Protein AF-A0AAU7CHP8-F1 (afdb_monomer)

pLDDT: mean 77.48, std 22.6, range [26.44, 98.75]

Foldseek 3Di:
DDDDDDDDDDDDDDDDDDDDDDDDDDDDDDDDDDDDDPDDDDDDPPDDPQFKKKKKKFAWAQQQKFKDDCDFVLLVPPDPPRFTKIKGTQNDDDDRPRPAGQKMWIFMFGLACVVPVQGGDPPGTDIFGHKIWMWRCVQCCVVHGRDVVLVVPPAPPNRITPDMDTFDQAQWDKDRWDHPDNFKIKIKTWGHPVAGTADPSTDPGFHWTKIKIKMWGPPDPFIKIKIWIWTLLPPWMWMDMLRHTFDTGHNPPDGDDVVVSVSSPPPNRTDTDMTMDTDPPPRDDDPD

Mean predicted aligned error: 12.26 Å

Sequence (288 aa):
MICVRATLALLAVVCAALASTGCCSRAYQGPRPVLALAAPRDRNQNARPVETFTIVFSTFIPSNYVLGPGLHPQSFCGLVPPKRLAFAGDDRGFDVDSTCYRARQVVTIIPEEDDDPDGLLEGAKQNLGGLSESFVASQALADGRIDDRDRDGVLGDGEFKQGESAAVADGMLIDDPVRLGPHTVYVRLRTARTGGPRNRLVIGAPSIDWDFGITIDTSGPEPTYEVVGAWDGYPAAELYINRQPVFRSTPGNRPGSFVDLLKLLPGYADTRFVTRGTLNGKRGARIW

Structure (mmCIF, N/CA/C/O backbone):
data_AF-A0AAU7CHP8-F1
#
_entry.id   AF-A0AAU7CHP8-F1
#
loop_
_atom_site.group_PDB
_atom_site.id
_atom_site.type_symbol
_atom_site.label_atom_id
_atom_site.label_alt_id
_atom_site.label_comp_id
_atom_site.label_asym_id
_atom_site.label_entity_id
_atom_site.label_seq_id
_atom_site.pdbx_PDB_ins_code
_atom_site.Cartn_x
_atom_site.Cartn_y
_atom_site.Cartn_z
_atom_site.occupancy
_atom_site.B_iso_or_equiv
_atom_site.auth_seq_id
_atom_site.auth_comp_id
_atom_site.auth_asym_id
_atom_site.auth_atom_id
_atom_site.pdbx_PDB_model_num
ATOM 1 N N . MET A 1 1 ? -26.020 -9.354 -39.003 1.00 38.38 1 MET A N 1
ATOM 2 C CA . MET A 1 1 ? -26.461 -7.948 -38.871 1.00 38.38 1 MET A CA 1
ATOM 3 C C . MET A 1 1 ? -25.234 -7.089 -38.630 1.00 38.38 1 MET A C 1
ATOM 5 O O . MET A 1 1 ? -24.483 -7.367 -37.707 1.00 38.38 1 MET A O 1
ATOM 9 N N . ILE A 1 2 ? -25.002 -6.145 -39.538 1.00 35.91 2 ILE A N 1
ATOM 10 C CA . ILE A 1 2 ? -23.859 -5.226 -39.627 1.00 35.91 2 ILE A CA 1
ATOM 11 C C . ILE A 1 2 ? -24.266 -3.882 -39.002 1.00 35.91 2 ILE A C 1
ATOM 13 O O . ILE A 1 2 ? -25.411 -3.488 -39.203 1.00 35.91 2 ILE A O 1
ATOM 17 N N . CYS A 1 3 ? -23.337 -3.226 -38.287 1.00 29.55 3 CYS A N 1
ATOM 18 C CA . CYS A 1 3 ? -23.153 -1.768 -38.051 1.00 29.55 3 CYS A CA 1
ATOM 19 C C . CYS A 1 3 ? -22.488 -1.597 -36.669 1.00 29.55 3 CYS A C 1
ATOM 21 O O . CYS A 1 3 ? -23.127 -1.844 -35.657 1.00 29.55 3 CYS A O 1
ATOM 23 N N . VAL A 1 4 ? -21.176 -1.368 -36.521 1.00 36.66 4 VAL A N 1
ATOM 24 C CA . VAL A 1 4 ? -20.357 -0.188 -36.881 1.00 36.66 4 VAL A CA 1
ATOM 25 C C . VAL A 1 4 ? -20.990 1.132 -36.444 1.00 36.66 4 VAL A C 1
ATOM 27 O O . VAL A 1 4 ? -21.910 1.609 -37.102 1.00 36.66 4 VAL A O 1
ATOM 30 N N . ARG A 1 5 ? -20.413 1.757 -35.408 1.00 40.62 5 ARG A N 1
ATOM 31 C CA . ARG A 1 5 ? -20.212 3.213 -35.325 1.00 4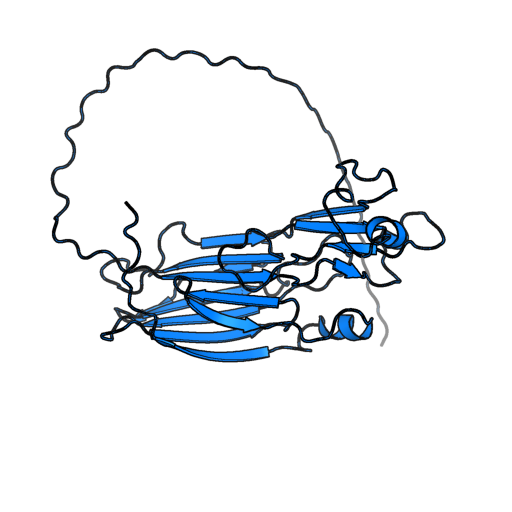0.62 5 ARG A CA 1
ATOM 32 C C . ARG A 1 5 ? -19.068 3.543 -34.362 1.00 40.62 5 ARG A C 1
ATOM 34 O O . ARG A 1 5 ? -19.172 3.364 -33.156 1.00 40.62 5 ARG A O 1
ATOM 41 N N . ALA A 1 6 ? -17.978 3.998 -34.967 1.00 33.22 6 ALA A N 1
ATOM 42 C CA . ALA A 1 6 ? -16.885 4.725 -34.350 1.00 33.22 6 ALA A CA 1
ATOM 43 C C . ALA A 1 6 ? -17.207 6.225 -34.368 1.00 33.22 6 ALA A C 1
ATOM 45 O O . ALA A 1 6 ? -17.806 6.693 -35.338 1.00 33.22 6 ALA A O 1
ATOM 46 N N . THR A 1 7 ? -16.716 6.970 -33.377 1.00 37.66 7 THR A N 1
ATOM 47 C CA . THR A 1 7 ? -16.476 8.411 -33.529 1.00 37.66 7 THR A CA 1
ATOM 48 C C . THR A 1 7 ? -15.233 8.811 -32.733 1.00 37.66 7 THR A C 1
ATOM 50 O O . THR A 1 7 ? -15.212 8.721 -31.509 1.00 37.66 7 THR A O 1
ATOM 53 N N . LEU A 1 8 ? -14.196 9.229 -33.465 1.00 32.34 8 LEU A N 1
ATOM 54 C CA . LEU A 1 8 ? -13.055 10.012 -32.989 1.00 32.34 8 LEU A CA 1
ATOM 55 C C . LEU A 1 8 ? -13.492 11.461 -32.717 1.00 32.34 8 LEU A C 1
ATOM 57 O O . LEU A 1 8 ? -14.272 12.010 -33.493 1.00 32.34 8 LEU A O 1
ATOM 61 N N . ALA A 1 9 ? -12.882 12.119 -31.731 1.00 29.94 9 ALA A N 1
ATOM 62 C CA . ALA A 1 9 ? -12.687 13.568 -31.756 1.00 29.94 9 ALA A CA 1
ATOM 63 C C . ALA A 1 9 ? -11.367 13.945 -31.066 1.00 29.94 9 ALA A C 1
ATOM 65 O O . ALA A 1 9 ? -10.911 13.277 -30.142 1.00 29.94 9 ALA A O 1
ATOM 66 N N . LEU A 1 10 ? -10.747 14.978 -31.624 1.00 26.44 10 LEU A N 1
ATOM 67 C CA . LEU A 1 10 ? -9.326 15.296 -31.644 1.00 26.44 10 LEU A CA 1
ATOM 68 C C . LEU A 1 10 ? -8.886 16.216 -30.487 1.00 26.44 10 LEU A C 1
ATOM 70 O O . LEU A 1 10 ? -9.676 16.981 -29.942 1.00 26.44 10 LEU A O 1
ATOM 74 N N . LEU A 1 11 ? -7.586 16.156 -30.197 1.00 29.97 11 LEU A N 1
ATOM 75 C CA . LEU A 1 11 ? -6.787 16.955 -29.263 1.00 29.97 11 LEU A CA 1
ATOM 76 C C . LEU A 1 11 ? -6.765 18.468 -29.583 1.00 29.97 11 LEU A C 1
ATOM 78 O O . LEU A 1 11 ? -6.679 18.846 -30.750 1.00 29.97 11 LEU A O 1
ATOM 82 N N . ALA A 1 12 ? -6.639 19.308 -28.548 1.00 31.45 12 ALA A N 1
ATOM 83 C CA . ALA A 1 12 ? -5.943 20.595 -28.632 1.00 31.45 12 ALA A CA 1
ATOM 84 C C . ALA A 1 12 ? -5.143 20.846 -27.341 1.00 31.45 12 ALA A C 1
ATOM 86 O O . ALA A 1 12 ? -5.699 20.916 -26.247 1.00 31.45 12 ALA A O 1
ATOM 87 N N . VAL A 1 13 ? -3.823 20.942 -27.499 1.00 31.75 13 VAL A N 1
ATOM 88 C CA . VAL A 1 13 ? -2.818 21.284 -26.484 1.00 31.75 13 VAL A CA 1
ATOM 89 C C . VAL A 1 13 ? -2.517 22.773 -26.607 1.00 31.75 13 VAL A C 1
ATOM 91 O O . VAL A 1 13 ? -2.259 23.249 -27.710 1.00 31.75 13 VAL A O 1
ATOM 94 N N . VAL A 1 14 ? -2.484 23.493 -25.486 1.00 32.94 14 VAL A N 1
ATOM 95 C CA . VAL A 1 14 ? -1.838 24.808 -25.397 1.00 32.94 14 VAL A CA 1
ATOM 96 C C . VAL A 1 14 ? -0.890 24.786 -24.202 1.00 32.94 14 VAL A C 1
ATOM 98 O O . VAL A 1 14 ? -1.317 24.754 -23.051 1.00 32.94 14 VAL A O 1
ATOM 101 N N . CYS A 1 15 ? 0.408 24.781 -24.500 1.00 31.50 15 CYS A N 1
ATOM 102 C CA . CYS A 1 15 ? 1.472 25.113 -23.563 1.00 31.50 15 CYS A CA 1
ATOM 103 C C . CYS A 1 15 ? 1.667 26.631 -23.543 1.00 31.50 15 CYS A C 1
ATOM 105 O O . CYS A 1 15 ? 1.765 27.250 -24.600 1.00 31.50 15 CYS A O 1
ATOM 107 N N . ALA A 1 16 ? 1.845 27.204 -22.357 1.00 33.03 16 ALA A N 1
ATOM 108 C CA . ALA A 1 16 ? 2.633 28.417 -22.186 1.00 33.03 16 ALA A CA 1
ATOM 109 C C . ALA A 1 16 ? 3.303 28.375 -20.810 1.00 33.03 16 ALA A C 1
ATOM 111 O O . ALA A 1 16 ? 2.658 28.509 -19.774 1.00 33.03 16 ALA A O 1
ATOM 112 N N . ALA A 1 17 ? 4.612 28.140 -20.835 1.00 34.94 17 ALA A N 1
ATOM 113 C CA . ALA A 1 17 ? 5.512 28.347 -19.719 1.00 34.94 17 ALA A CA 1
ATOM 114 C C . ALA A 1 17 ? 5.885 29.831 -19.646 1.00 34.94 17 ALA A C 1
ATOM 116 O O . ALA A 1 17 ? 6.216 30.425 -20.670 1.00 34.94 17 ALA A O 1
ATOM 117 N N . LEU A 1 18 ? 5.924 30.391 -18.439 1.00 35.47 18 LEU A N 1
ATOM 118 C CA . LEU A 1 18 ? 6.806 31.507 -18.117 1.00 35.47 18 LEU A CA 1
ATOM 119 C C . LEU A 1 18 ? 7.413 31.260 -16.738 1.00 35.47 18 LEU A C 1
ATOM 121 O O . LEU A 1 18 ? 6.737 31.305 -15.714 1.00 35.47 18 LEU A O 1
ATOM 125 N N . ALA A 1 19 ? 8.711 30.976 -16.756 1.00 37.06 19 ALA A N 1
ATOM 126 C CA . ALA A 1 19 ? 9.590 31.111 -15.616 1.00 37.06 19 ALA A CA 1
ATOM 127 C C . ALA A 1 19 ? 9.907 32.597 -15.405 1.00 37.06 19 ALA A C 1
ATOM 129 O O . ALA A 1 19 ? 10.258 33.297 -16.355 1.00 37.06 19 ALA A O 1
ATOM 130 N N . SER A 1 20 ? 9.873 33.056 -14.158 1.00 34.19 20 SER A N 1
ATOM 131 C CA . SER A 1 20 ? 10.693 34.184 -13.723 1.00 34.19 20 SER A CA 1
ATOM 132 C C . SER A 1 20 ? 11.080 34.028 -12.252 1.00 34.19 20 SER A C 1
ATOM 134 O O . SER A 1 20 ? 10.276 34.069 -11.328 1.00 34.19 20 SER A O 1
ATOM 136 N N . THR A 1 21 ? 12.374 33.776 -12.087 1.00 35.78 21 THR A N 1
ATOM 137 C CA . THR A 1 21 ? 13.275 34.300 -11.056 1.00 35.78 21 THR A CA 1
ATOM 138 C C . THR A 1 21 ? 12.689 35.343 -10.095 1.00 35.78 21 THR A C 1
ATOM 140 O O . THR A 1 21 ? 12.265 36.415 -10.524 1.00 35.78 21 THR A O 1
ATOM 143 N N . GLY A 1 22 ? 12.813 35.093 -8.790 1.00 32.16 22 GLY A N 1
ATOM 144 C CA . GLY A 1 22 ? 12.536 36.079 -7.746 1.00 32.16 22 GLY A CA 1
ATOM 145 C C . GLY A 1 22 ? 13.299 35.778 -6.461 1.00 32.16 22 GLY A C 1
ATOM 146 O O . GLY A 1 22 ? 12.871 34.962 -5.653 1.00 32.16 22 GLY A O 1
ATOM 147 N N . CYS A 1 23 ? 14.449 36.431 -6.313 1.00 30.89 23 CYS A N 1
ATOM 148 C CA . CYS A 1 23 ? 15.336 36.399 -5.157 1.00 30.89 23 CYS A CA 1
ATOM 149 C C . CYS A 1 23 ? 14.668 36.827 -3.841 1.00 30.89 23 CYS A C 1
ATOM 151 O O . CYS A 1 23 ? 13.771 37.664 -3.803 1.00 30.89 23 CYS A O 1
ATOM 153 N N . CYS A 1 24 ? 15.240 36.307 -2.756 1.00 33.66 24 CYS A N 1
ATOM 154 C CA . CYS A 1 24 ? 15.252 36.820 -1.390 1.00 33.66 24 CYS A CA 1
ATOM 155 C C . CYS A 1 24 ? 14.824 38.290 -1.204 1.00 33.66 24 CYS A C 1
ATOM 157 O O . CYS A 1 24 ? 15.538 39.210 -1.599 1.00 33.66 24 CYS A O 1
ATOM 159 N N . SER A 1 25 ? 13.758 38.526 -0.436 1.00 36.50 25 SER A N 1
ATOM 160 C CA . SER A 1 25 ? 13.690 39.664 0.496 1.00 36.50 25 SER A CA 1
ATOM 161 C C . SER A 1 25 ? 12.754 39.318 1.653 1.00 36.50 25 SER A C 1
ATOM 163 O O . SER A 1 25 ? 11.531 39.369 1.555 1.00 36.50 25 SER A O 1
ATOM 165 N N . ARG A 1 26 ? 13.358 38.915 2.769 1.00 37.41 26 ARG A N 1
ATOM 166 C CA . ARG A 1 26 ? 12.689 38.657 4.043 1.00 37.41 26 ARG A CA 1
ATOM 167 C C . ARG A 1 26 ? 12.402 40.016 4.687 1.00 37.41 26 ARG A C 1
ATOM 169 O O . ARG A 1 26 ? 13.319 40.654 5.195 1.00 37.41 26 ARG A O 1
ATOM 176 N N . ALA A 1 27 ? 11.158 40.483 4.630 1.00 42.19 27 ALA A N 1
ATOM 177 C CA . ALA A 1 27 ? 10.738 41.668 5.370 1.00 42.19 27 ALA A CA 1
ATOM 178 C C . ALA A 1 27 ? 10.656 41.326 6.867 1.00 42.19 27 ALA A C 1
ATOM 180 O O . ALA A 1 27 ? 9.895 40.453 7.282 1.00 42.19 27 ALA A O 1
ATOM 181 N N . TYR A 1 28 ? 11.469 42.005 7.671 1.00 42.66 28 TYR A N 1
ATOM 182 C CA . TYR A 1 28 ? 11.447 41.938 9.127 1.00 42.66 28 TYR A CA 1
ATOM 183 C C . TYR A 1 28 ? 10.183 42.647 9.639 1.00 42.66 28 TYR A C 1
ATOM 185 O O . TYR A 1 28 ? 10.101 43.874 9.619 1.00 42.66 28 TYR A O 1
ATOM 193 N N . GLN A 1 29 ? 9.173 41.883 10.062 1.00 48.97 29 GLN A N 1
ATOM 194 C CA . GLN A 1 29 ? 8.037 42.412 10.818 1.00 48.97 29 GLN A CA 1
ATOM 195 C C . GLN A 1 29 ? 8.425 42.453 12.298 1.00 48.97 29 GLN A C 1
ATOM 197 O O . GLN A 1 29 ? 8.737 41.423 12.894 1.00 48.97 29 GLN A O 1
ATOM 202 N N . GLY A 1 30 ? 8.449 43.655 12.875 1.00 53.00 30 GLY A N 1
ATOM 203 C CA . GLY A 1 30 ? 8.742 43.861 14.292 1.00 53.00 30 GLY A CA 1
ATOM 204 C C . GLY A 1 30 ? 7.734 43.165 15.223 1.00 53.00 30 GLY A C 1
ATOM 205 O O . GLY A 1 30 ? 6.633 42.800 14.797 1.00 53.00 30 GLY A O 1
ATOM 206 N N . PRO A 1 31 ? 8.092 42.982 16.504 1.00 52.47 31 PRO A N 1
ATOM 207 C CA . PRO A 1 31 ? 7.257 42.277 17.468 1.00 52.47 31 PRO A CA 1
ATOM 208 C C . PRO A 1 31 ? 5.958 43.048 17.733 1.00 52.47 31 PRO A C 1
ATOM 210 O O . PRO A 1 31 ? 5.972 44.182 18.210 1.00 52.47 31 PRO A O 1
ATOM 213 N N . ARG A 1 32 ? 4.817 42.415 17.438 1.00 54.28 32 ARG A N 1
ATOM 214 C CA . ARG A 1 32 ? 3.509 42.859 17.932 1.00 54.28 32 ARG A CA 1
ATOM 215 C C . ARG A 1 32 ? 3.370 42.454 19.407 1.00 54.28 32 ARG A C 1
ATOM 217 O O . ARG A 1 32 ? 3.714 41.319 19.738 1.00 54.28 32 ARG A O 1
ATOM 224 N N . PRO A 1 33 ? 2.853 43.325 20.290 1.00 51.28 33 PRO A N 1
ATOM 225 C CA . PRO A 1 33 ? 2.546 42.947 21.664 1.00 51.28 33 PRO A CA 1
ATOM 226 C C . PRO A 1 33 ? 1.424 41.903 21.664 1.00 51.28 33 PRO A C 1
ATOM 228 O O . PRO A 1 33 ? 0.319 42.152 21.180 1.00 51.28 33 PRO A O 1
ATOM 231 N N . VAL A 1 34 ? 1.727 40.714 22.182 1.00 54.81 34 VAL A N 1
ATOM 232 C CA . VAL A 1 34 ? 0.750 39.645 22.388 1.00 54.81 34 VAL A CA 1
ATOM 233 C C . VAL A 1 34 ? -0.050 39.990 23.641 1.00 54.81 34 VAL A C 1
ATOM 235 O O . VAL A 1 34 ? 0.473 39.964 24.754 1.00 54.81 34 VAL A O 1
ATOM 238 N N . LEU A 1 35 ? -1.323 40.333 23.452 1.00 55.09 35 LEU A N 1
ATOM 239 C CA . LEU A 1 35 ? -2.327 40.313 24.512 1.00 55.09 35 LEU A CA 1
ATOM 240 C C . LEU A 1 35 ? -2.397 38.884 25.059 1.00 55.09 35 LEU A C 1
ATOM 242 O O . LEU A 1 35 ? -2.778 37.958 24.343 1.00 55.09 35 LEU A O 1
ATOM 246 N N . ALA A 1 36 ? -1.991 38.711 26.316 1.00 47.78 36 ALA A N 1
ATOM 247 C CA . ALA A 1 36 ? -2.089 37.453 27.038 1.00 47.78 36 ALA A CA 1
ATOM 248 C C . ALA A 1 36 ? -3.571 37.100 27.247 1.00 47.78 36 ALA A C 1
ATOM 250 O O . ALA A 1 36 ? -4.189 37.510 28.229 1.00 47.78 36 ALA A O 1
ATOM 251 N N . LEU A 1 37 ? -4.151 36.354 26.302 1.00 52.50 37 LEU A N 1
ATOM 252 C CA . LEU A 1 37 ? -5.387 35.625 26.551 1.00 52.50 37 LEU A CA 1
ATOM 253 C C . LEU A 1 37 ? -5.082 34.557 27.603 1.00 52.50 37 LEU A C 1
ATOM 255 O O . LEU A 1 37 ? -4.171 33.745 27.430 1.00 52.50 37 LEU A O 1
ATOM 259 N N . ALA A 1 38 ? -5.834 34.588 28.700 1.00 53.22 38 ALA A N 1
ATOM 260 C CA . ALA A 1 38 ? -5.775 33.583 29.745 1.00 53.22 38 ALA A CA 1
ATOM 261 C C . ALA A 1 38 ? -5.914 32.184 29.126 1.00 53.22 38 ALA A C 1
ATOM 263 O O . ALA A 1 38 ? -6.908 31.883 28.465 1.00 53.22 38 ALA A O 1
ATOM 264 N N . ALA A 1 39 ? -4.897 31.347 29.329 1.00 49.50 39 ALA A N 1
ATOM 265 C CA . ALA A 1 39 ? -4.930 29.954 28.919 1.00 49.50 39 ALA A CA 1
ATOM 266 C C . ALA A 1 39 ? -6.119 29.258 29.609 1.00 49.50 39 ALA A C 1
ATOM 268 O O . ALA A 1 39 ? -6.252 29.391 30.832 1.00 49.50 39 ALA A O 1
ATOM 269 N N . PRO A 1 40 ? -6.975 28.523 28.876 1.00 49.31 40 PRO A N 1
ATOM 270 C CA . PRO A 1 40 ? -8.000 27.706 29.501 1.00 49.31 40 PRO A CA 1
ATOM 271 C C . PRO A 1 40 ? -7.329 26.700 30.444 1.00 49.31 40 PRO A C 1
ATOM 273 O O . PRO A 1 40 ? -6.574 25.822 30.019 1.00 49.31 40 PRO A O 1
ATOM 276 N N . ARG A 1 41 ? -7.584 26.863 31.745 1.00 57.69 41 ARG A N 1
ATOM 277 C CA . ARG A 1 41 ? -7.362 25.828 32.753 1.00 57.69 41 ARG A CA 1
ATOM 278 C C . ARG A 1 41 ? -8.392 24.728 32.529 1.00 57.69 41 ARG A C 1
ATOM 280 O O . ARG A 1 41 ? -9.581 25.004 32.601 1.00 57.69 41 ARG A O 1
ATOM 287 N N . ASP A 1 42 ? -7.883 23.535 32.248 1.00 54.09 42 ASP A N 1
ATOM 288 C CA . ASP A 1 42 ? -8.306 22.226 32.771 1.00 54.09 42 ASP A CA 1
ATOM 289 C C . ASP A 1 42 ? -8.213 21.154 31.688 1.00 54.09 42 ASP A C 1
ATOM 291 O O . ASP A 1 42 ? -9.186 20.771 31.045 1.00 54.09 42 ASP A O 1
ATOM 295 N N . ARG A 1 43 ? -7.003 20.605 31.524 1.00 48.91 43 ARG A N 1
ATOM 296 C CA . ARG A 1 43 ? -6.858 19.239 31.024 1.00 48.91 43 ARG A CA 1
ATOM 297 C C . ARG A 1 43 ? -6.738 18.319 32.223 1.00 48.91 43 ARG A C 1
ATOM 299 O O . ARG A 1 43 ? -5.693 18.221 32.860 1.00 48.91 43 ARG A O 1
ATOM 306 N N . ASN A 1 44 ? -7.869 17.693 32.507 1.00 54.03 44 ASN A N 1
ATOM 307 C CA . ASN A 1 44 ? -8.056 16.546 33.372 1.00 54.03 44 ASN A CA 1
ATOM 308 C C . ASN A 1 44 ? -6.866 15.572 33.220 1.00 54.03 44 ASN A C 1
ATOM 310 O O . ASN A 1 44 ? -6.752 14.872 32.216 1.00 54.03 44 ASN A O 1
ATOM 314 N N . GLN A 1 45 ? -5.952 15.542 34.197 1.00 56.94 45 GLN A N 1
ATOM 315 C CA . GLN A 1 45 ? -4.743 14.696 34.172 1.00 56.94 45 GLN A CA 1
ATOM 316 C C . GLN A 1 45 ? -5.055 13.189 34.273 1.00 56.94 45 GLN A C 1
ATOM 318 O O . GLN A 1 45 ? -4.146 12.366 34.233 1.00 56.94 45 GLN A O 1
ATOM 323 N N . ASN A 1 46 ? -6.341 12.836 34.362 1.00 63.44 46 ASN A N 1
ATOM 324 C CA . ASN A 1 46 ? -6.845 11.469 34.433 1.00 63.44 46 ASN A CA 1
ATOM 325 C C . ASN A 1 46 ? -7.419 10.955 33.101 1.00 63.44 46 ASN A C 1
ATOM 327 O O . ASN A 1 46 ? -7.992 9.868 33.085 1.00 63.44 46 ASN A O 1
ATOM 331 N N . ALA A 1 47 ? -7.302 11.702 31.996 1.00 66.50 47 ALA A N 1
ATOM 332 C CA . ALA A 1 47 ? -7.716 11.194 30.691 1.00 66.50 47 ALA A CA 1
ATOM 333 C C . ALA A 1 47 ? -6.861 9.970 30.325 1.00 66.50 47 ALA A C 1
ATOM 335 O O . ALA A 1 47 ? -5.632 10.060 30.225 1.00 66.50 47 ALA A O 1
ATOM 336 N N . ARG A 1 48 ? -7.510 8.809 30.165 1.00 79.00 48 ARG A N 1
ATOM 337 C CA . ARG A 1 48 ? -6.867 7.613 29.613 1.00 79.00 48 ARG A CA 1
ATOM 338 C C . ARG A 1 48 ? -6.278 8.000 28.246 1.00 79.00 48 ARG A C 1
ATOM 340 O O . ARG A 1 48 ? -6.931 8.728 27.504 1.00 79.00 48 ARG A O 1
ATOM 347 N N . PRO A 1 49 ? -5.050 7.573 27.907 1.00 82.88 49 PRO A N 1
ATOM 348 C CA . PRO A 1 49 ? -4.535 7.789 26.563 1.00 82.88 49 PRO A CA 1
ATOM 349 C C . PRO A 1 49 ? -5.458 7.099 25.551 1.00 82.88 49 PRO A C 1
ATOM 351 O O . PRO A 1 49 ? -5.690 5.895 25.682 1.00 82.88 49 PRO A O 1
ATOM 354 N N . VAL A 1 50 ? -5.953 7.872 24.580 1.00 88.31 50 VAL A N 1
ATOM 355 C CA . VAL A 1 50 ? -6.758 7.382 23.452 1.00 88.31 50 VAL A CA 1
ATOM 356 C C . VAL A 1 50 ? -5.953 6.328 22.704 1.00 88.31 50 VAL A C 1
ATOM 358 O O . VAL A 1 50 ? -4.791 6.553 22.346 1.00 88.31 50 VAL A O 1
ATOM 361 N N . GLU A 1 51 ? -6.550 5.158 22.509 1.00 93.06 51 GLU A N 1
ATOM 362 C CA . GLU A 1 51 ? -5.891 4.041 21.848 1.00 93.06 51 GLU A CA 1
ATOM 363 C C . GLU A 1 51 ? -6.090 4.134 20.334 1.00 93.06 51 GLU A C 1
ATOM 365 O O . GLU A 1 51 ? -7.211 4.095 19.834 1.00 93.06 51 GLU A O 1
ATOM 370 N N . THR A 1 52 ? -4.986 4.283 19.601 1.00 96.19 52 THR A N 1
ATOM 371 C CA . THR A 1 52 ? -5.000 4.476 18.150 1.00 96.19 52 THR A CA 1
ATOM 372 C C . THR A 1 52 ? -4.355 3.304 17.420 1.00 96.19 52 THR A C 1
ATOM 374 O O . THR A 1 52 ? -3.417 2.659 17.907 1.00 96.19 52 THR A O 1
ATOM 377 N N . PHE A 1 53 ? -4.851 3.040 16.212 1.00 97.50 53 PHE A N 1
ATOM 378 C CA . PHE A 1 53 ? -4.348 1.972 15.356 1.00 97.50 53 PHE A CA 1
ATOM 379 C C . PHE A 1 53 ? -3.992 2.518 13.981 1.00 97.50 53 PHE A C 1
ATOM 381 O O . PHE A 1 53 ? -4.874 2.835 13.185 1.00 97.50 53 PHE A O 1
ATOM 388 N N . THR A 1 54 ? -2.694 2.621 13.693 1.00 98.12 54 THR A N 1
ATOM 389 C CA . THR A 1 54 ? -2.196 2.982 12.363 1.00 98.12 54 THR A CA 1
ATOM 390 C C . THR A 1 54 ? -2.105 1.739 11.496 1.00 98.12 54 THR A C 1
ATOM 392 O O . THR A 1 54 ? -1.325 0.821 11.764 1.00 98.12 54 THR A O 1
ATOM 395 N N . ILE A 1 55 ? -2.888 1.738 10.429 1.00 98.56 55 ILE A N 1
ATOM 396 C CA . ILE A 1 55 ? -2.909 0.719 9.394 1.00 98.56 55 ILE A CA 1
ATOM 397 C C . ILE A 1 55 ? -2.095 1.242 8.212 1.00 98.56 55 ILE A C 1
ATOM 399 O O . ILE A 1 55 ? -2.368 2.322 7.687 1.00 98.56 55 ILE A O 1
ATOM 403 N N . VAL A 1 56 ? -1.100 0.466 7.784 1.00 98.69 56 VAL A N 1
ATOM 404 C CA . VAL A 1 56 ? -0.246 0.784 6.634 1.00 98.69 56 VAL A CA 1
ATOM 405 C C . VAL A 1 56 ? -0.304 -0.366 5.645 1.00 98.69 56 VAL A C 1
ATOM 407 O O . VAL A 1 56 ? 0.151 -1.465 5.954 1.00 98.69 56 VAL A O 1
ATOM 410 N N . PHE A 1 57 ? -0.820 -0.105 4.449 1.00 98.31 57 PHE A N 1
ATOM 411 C CA . PHE A 1 57 ? -0.712 -1.007 3.306 1.00 98.31 57 PHE A CA 1
ATOM 412 C C . PHE A 1 57 ? 0.302 -0.447 2.310 1.00 98.31 57 PHE A C 1
ATOM 414 O O . PHE A 1 57 ? 0.337 0.759 2.066 1.00 98.31 57 PHE A O 1
ATOM 421 N N . SER A 1 58 ? 1.162 -1.286 1.739 1.00 97.94 58 SER A N 1
ATOM 422 C CA . SER A 1 58 ? 2.141 -0.857 0.735 1.00 97.94 58 SER A CA 1
ATOM 423 C C . SER A 1 58 ? 2.429 -1.947 -0.276 1.00 97.94 58 SER A C 1
ATOM 425 O O . SER A 1 58 ? 2.610 -3.094 0.112 1.00 97.94 58 SER A O 1
ATOM 427 N N . THR A 1 59 ? 2.550 -1.573 -1.549 1.00 95.88 59 THR A N 1
ATOM 428 C CA . THR A 1 59 ? 3.029 -2.436 -2.637 1.00 95.88 59 THR A CA 1
ATOM 429 C C . THR A 1 59 ? 4.432 -2.010 -3.066 1.00 95.88 59 THR A C 1
ATOM 431 O O . THR A 1 59 ? 4.771 -0.828 -2.994 1.00 95.88 59 THR A O 1
ATOM 434 N N . PHE A 1 60 ? 5.273 -2.950 -3.495 1.00 95.19 60 PHE A N 1
ATOM 435 C CA . PHE A 1 60 ? 6.652 -2.684 -3.919 1.00 95.19 60 PHE A CA 1
ATOM 436 C C . PHE A 1 60 ? 7.211 -3.799 -4.808 1.00 95.19 60 PHE A C 1
ATOM 438 O O . PHE A 1 60 ? 6.768 -4.938 -4.729 1.00 95.19 60 PHE A O 1
ATOM 445 N N . ILE A 1 61 ? 8.196 -3.497 -5.647 1.00 93.38 61 ILE A N 1
ATOM 446 C CA . ILE A 1 61 ? 8.944 -4.455 -6.466 1.00 93.38 61 ILE A CA 1
ATOM 447 C C . ILE A 1 61 ? 10.236 -4.807 -5.713 1.00 93.38 61 ILE A C 1
ATOM 449 O O . ILE A 1 61 ? 11.115 -3.953 -5.628 1.00 93.38 61 ILE A O 1
ATOM 453 N N . PRO A 1 62 ? 10.394 -6.031 -5.174 1.00 93.50 62 PRO A N 1
ATOM 454 C CA . PRO A 1 62 ? 11.550 -6.358 -4.333 1.00 93.50 62 PRO A CA 1
ATOM 455 C C . PRO A 1 62 ? 12.897 -6.331 -5.062 1.00 93.50 62 PRO A C 1
ATOM 457 O O . PRO A 1 62 ? 13.927 -6.129 -4.433 1.00 93.50 62 PRO A O 1
ATOM 460 N N . SER A 1 63 ? 12.904 -6.583 -6.374 1.00 91.81 63 SER A N 1
ATOM 461 C CA . SER A 1 63 ? 14.124 -6.589 -7.180 1.00 91.81 63 SER A CA 1
ATOM 462 C C . SER A 1 63 ? 14.622 -5.174 -7.473 1.00 91.81 63 SER A C 1
ATOM 464 O O . SER A 1 63 ? 13.853 -4.217 -7.470 1.00 91.81 63 SER A O 1
ATOM 466 N N . ASN A 1 64 ? 15.908 -5.055 -7.805 1.00 93.88 64 ASN A N 1
ATOM 467 C CA . ASN A 1 64 ? 16.501 -3.793 -8.245 1.00 93.88 64 ASN A CA 1
ATOM 468 C C . ASN A 1 64 ? 15.893 -3.264 -9.555 1.00 93.88 64 ASN A C 1
ATOM 470 O O . ASN A 1 64 ? 15.716 -2.060 -9.722 1.00 93.88 64 ASN A O 1
ATOM 474 N N . TYR A 1 65 ? 15.520 -4.160 -10.467 1.00 92.25 65 TYR A N 1
ATOM 475 C CA . TYR A 1 65 ? 14.864 -3.799 -11.717 1.00 92.25 65 TYR A CA 1
ATOM 476 C C . TYR A 1 65 ? 13.914 -4.894 -12.197 1.00 92.25 65 TYR A C 1
ATOM 478 O O . TYR A 1 65 ? 13.939 -6.036 -11.723 1.00 92.25 65 TYR A O 1
ATOM 486 N N . VAL A 1 66 ? 13.084 -4.537 -13.175 1.00 89.81 66 VAL A N 1
ATOM 487 C CA . VAL A 1 66 ? 12.323 -5.465 -14.013 1.00 89.81 66 VAL A CA 1
ATOM 488 C C . VAL A 1 66 ? 12.515 -5.098 -15.477 1.00 89.81 66 VAL A C 1
ATOM 490 O O . VAL A 1 66 ? 12.549 -3.926 -15.849 1.00 89.81 66 VAL A O 1
ATOM 493 N N . LEU A 1 67 ? 12.657 -6.105 -16.334 1.00 86.38 67 LEU A N 1
ATOM 494 C CA . LEU A 1 67 ? 12.779 -5.866 -17.768 1.00 86.38 67 LEU A CA 1
ATOM 495 C C . LEU A 1 67 ? 11.399 -5.583 -18.356 1.00 86.38 67 LEU A C 1
ATOM 497 O O . LEU A 1 67 ? 10.465 -6.365 -18.175 1.00 86.38 67 LEU A O 1
ATOM 501 N N . GLY A 1 68 ? 11.291 -4.480 -19.091 1.00 79.00 68 GLY A N 1
ATOM 502 C CA . GLY A 1 68 ? 10.095 -4.141 -19.845 1.00 79.00 68 GLY A CA 1
ATOM 503 C C . GLY A 1 68 ? 9.795 -5.162 -20.949 1.00 79.00 68 GLY A C 1
ATOM 504 O O . GLY A 1 68 ? 10.691 -5.908 -21.378 1.00 79.00 68 GLY A O 1
ATOM 505 N N . PRO A 1 69 ? 8.545 -5.195 -21.446 1.00 71.56 69 PRO A N 1
ATOM 506 C CA . PRO A 1 69 ? 8.195 -6.024 -22.589 1.00 71.56 69 PRO A CA 1
ATOM 507 C C . PRO A 1 69 ? 9.034 -5.618 -23.808 1.00 71.56 69 PRO A C 1
ATOM 509 O O . PRO A 1 69 ? 9.262 -4.436 -24.052 1.00 71.56 69 PRO A O 1
ATOM 512 N N . GLY A 1 70 ? 9.490 -6.600 -24.593 1.00 64.25 70 GLY A N 1
ATOM 513 C CA . GLY A 1 70 ? 10.351 -6.349 -25.760 1.00 64.25 70 GLY A CA 1
ATOM 514 C C . GLY A 1 70 ? 9.684 -5.538 -26.882 1.00 64.25 70 GLY A C 1
ATOM 515 O O . GLY A 1 70 ? 10.379 -4.989 -27.729 1.00 64.25 70 GLY A O 1
ATOM 516 N N . LEU A 1 71 ? 8.350 -5.442 -26.872 1.00 63.69 71 LEU A N 1
ATOM 517 C CA . LEU A 1 71 ? 7.537 -4.655 -27.801 1.00 63.69 71 LEU A CA 1
ATOM 518 C C . LEU A 1 71 ? 6.827 -3.536 -27.027 1.00 63.69 71 LEU A C 1
ATOM 520 O O . LEU A 1 71 ? 5.623 -3.602 -26.793 1.00 63.69 71 LEU A O 1
ATOM 524 N N . HIS A 1 72 ? 7.573 -2.534 -26.570 1.00 60.59 72 HIS A N 1
ATOM 525 C CA . HIS A 1 72 ? 7.008 -1.412 -25.823 1.00 60.59 72 HIS A CA 1
ATOM 526 C C . HIS A 1 72 ? 6.932 -0.143 -26.693 1.00 60.59 72 HIS A C 1
ATOM 528 O O . HIS A 1 72 ? 7.944 0.204 -27.288 1.00 60.59 72 HIS A O 1
ATOM 534 N N . PRO A 1 73 ? 5.809 0.603 -26.764 1.00 58.78 73 PRO A N 1
ATOM 535 C CA . PRO A 1 73 ? 5.690 1.827 -27.571 1.00 58.78 73 PRO A CA 1
ATOM 536 C C . PRO A 1 73 ? 6.807 2.857 -27.353 1.00 58.78 73 PRO A C 1
ATOM 538 O O . PRO A 1 73 ? 7.285 3.437 -28.321 1.00 58.78 73 PRO A O 1
ATOM 541 N N . GLN A 1 74 ? 7.293 3.037 -26.116 1.00 56.28 74 GLN A N 1
ATOM 542 C CA . GLN A 1 74 ? 8.448 3.918 -25.864 1.00 56.28 74 GLN A CA 1
ATOM 543 C C . GLN A 1 74 ? 9.766 3.349 -26.409 1.00 56.28 74 GLN A C 1
ATOM 545 O O . GLN A 1 74 ? 10.651 4.115 -26.771 1.00 56.28 74 GLN A O 1
ATOM 550 N N . SER A 1 75 ? 9.890 2.025 -26.551 1.00 51.25 75 SER A N 1
ATOM 551 C CA . SER A 1 75 ? 10.995 1.413 -27.302 1.00 51.25 75 SER A CA 1
ATOM 552 C C . SER A 1 75 ? 10.949 1.760 -28.794 1.00 51.25 75 SER A C 1
ATOM 554 O O . SER A 1 75 ? 11.959 1.591 -29.468 1.00 51.25 75 SER A O 1
ATOM 556 N N . PHE A 1 76 ? 9.811 2.244 -29.309 1.00 50.50 76 PHE A N 1
ATOM 557 C CA . PHE A 1 76 ? 9.603 2.623 -30.709 1.00 50.50 76 PHE A CA 1
ATOM 558 C C . PHE A 1 76 ? 9.625 4.141 -30.954 1.00 50.50 76 PHE A C 1
ATOM 560 O O . PHE A 1 76 ? 9.317 4.561 -32.069 1.00 50.50 76 PHE A O 1
ATOM 567 N N . CYS A 1 77 ? 9.999 4.974 -29.970 1.00 48.59 77 CYS A N 1
ATOM 568 C CA . CYS A 1 77 ? 10.143 6.431 -30.133 1.00 48.59 77 CYS A CA 1
ATOM 569 C C . CYS A 1 77 ? 11.339 6.817 -31.038 1.00 48.59 77 CYS A C 1
ATOM 571 O O . CYS A 1 77 ? 12.268 7.495 -30.612 1.00 48.59 77 CYS A O 1
ATOM 573 N N . GLY A 1 78 ? 11.316 6.393 -32.305 1.00 47.19 78 GLY A N 1
ATOM 574 C CA . GLY A 1 78 ? 12.177 6.895 -33.380 1.00 47.19 78 GLY A CA 1
ATOM 575 C C . GLY A 1 78 ? 13.444 6.093 -33.687 1.00 47.19 78 GLY A C 1
ATOM 576 O O . GLY A 1 78 ? 14.127 6.425 -34.651 1.00 47.19 78 GLY A O 1
ATOM 577 N N . LEU A 1 79 ? 13.758 5.033 -32.936 1.00 46.81 79 LEU A N 1
ATOM 578 C CA . LEU A 1 79 ? 14.968 4.231 -33.151 1.00 46.81 79 LEU A CA 1
ATOM 579 C C . LEU A 1 79 ? 14.614 2.805 -33.581 1.00 46.81 79 LEU A C 1
ATOM 581 O O . LEU A 1 79 ? 14.011 2.035 -32.837 1.00 46.81 79 LEU A O 1
ATOM 585 N N . VAL A 1 80 ? 15.004 2.462 -34.808 1.00 53.09 80 VAL A N 1
ATOM 586 C C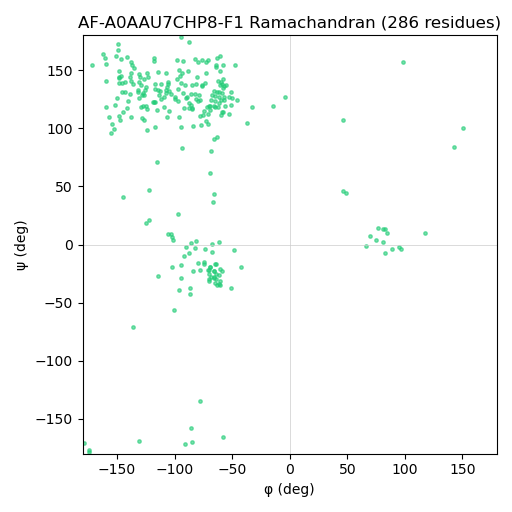A . VAL A 1 80 ? 15.103 1.079 -35.280 1.00 53.09 80 VAL A CA 1
ATOM 587 C C . VAL A 1 80 ? 16.571 0.668 -35.119 1.00 53.09 80 VAL A C 1
ATOM 589 O O . VAL A 1 80 ? 17.426 1.346 -35.692 1.00 53.09 80 VAL A O 1
ATOM 592 N N . PRO A 1 81 ? 16.892 -0.414 -34.384 1.00 58.28 81 PRO A N 1
ATOM 593 C CA . PRO A 1 81 ? 15.990 -1.344 -33.690 1.00 58.28 81 PRO A CA 1
ATOM 594 C C . PRO A 1 81 ? 15.463 -0.813 -32.336 1.00 58.28 81 PRO A C 1
ATOM 596 O O . PRO A 1 81 ? 16.120 0.022 -31.712 1.00 58.28 81 PRO A O 1
ATOM 599 N N . PRO A 1 82 ? 14.309 -1.323 -31.849 1.00 67.94 82 PRO A N 1
ATOM 600 C CA . PRO A 1 8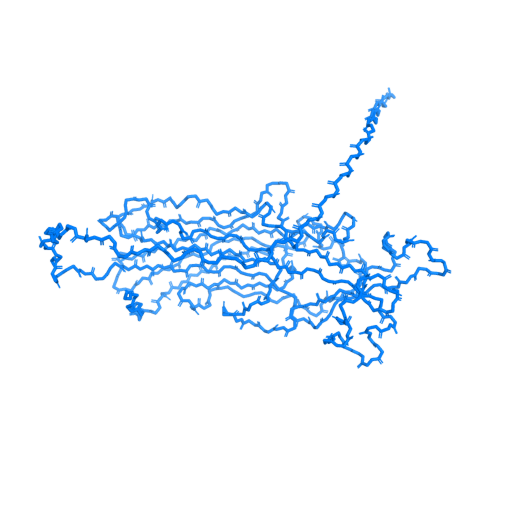2 ? 13.729 -0.894 -30.580 1.00 67.94 82 PRO A CA 1
ATOM 601 C C . PRO A 1 82 ? 14.664 -1.192 -29.402 1.00 67.94 82 PRO A C 1
ATOM 603 O O . PRO A 1 82 ? 15.154 -2.313 -29.244 1.00 67.94 82 PRO A O 1
ATOM 606 N N . LYS A 1 83 ? 14.887 -0.195 -28.541 1.00 77.00 83 LYS A N 1
ATOM 607 C CA . LYS A 1 83 ? 15.680 -0.355 -27.313 1.00 77.00 83 LYS A CA 1
ATOM 608 C C . LYS A 1 83 ? 14.841 -1.051 -26.236 1.00 77.00 83 LYS A C 1
ATOM 610 O O . LYS A 1 83 ? 13.770 -0.565 -25.872 1.00 77.00 83 LYS A O 1
ATOM 615 N N . ARG A 1 84 ? 15.322 -2.171 -25.683 1.00 83.81 84 ARG A N 1
ATOM 616 C CA . ARG A 1 84 ? 14.683 -2.810 -24.518 1.00 83.81 84 ARG A CA 1
ATOM 617 C C . ARG A 1 84 ? 14.800 -1.882 -23.309 1.00 83.81 84 ARG A C 1
ATOM 619 O O . ARG A 1 84 ? 15.887 -1.383 -23.032 1.00 83.81 84 ARG A O 1
ATOM 626 N N . LEU A 1 85 ? 13.697 -1.674 -22.595 1.00 85.31 85 LEU A N 1
ATOM 627 C CA . LEU A 1 85 ? 13.687 -0.867 -21.376 1.00 85.31 85 LEU A CA 1
ATOM 628 C C . LEU A 1 85 ? 13.873 -1.738 -20.132 1.00 85.31 85 LEU A C 1
ATOM 630 O O . LEU A 1 85 ? 13.405 -2.879 -20.084 1.00 85.31 85 LEU A O 1
ATOM 634 N N . ALA A 1 86 ? 14.524 -1.177 -19.123 1.00 89.12 86 ALA A N 1
ATOM 635 C CA . ALA A 1 86 ? 14.515 -1.667 -17.752 1.00 89.12 86 ALA A CA 1
ATOM 636 C C . ALA A 1 86 ? 13.757 -0.656 -16.885 1.00 89.12 86 ALA A C 1
ATOM 638 O O . ALA A 1 86 ? 13.911 0.548 -17.073 1.00 89.12 86 ALA A O 1
ATOM 639 N N . PHE A 1 87 ? 12.924 -1.130 -15.966 1.00 90.88 87 PHE A N 1
ATOM 640 C CA . PHE A 1 87 ? 12.237 -0.292 -14.987 1.00 90.88 87 PHE A CA 1
ATOM 641 C C . PHE A 1 87 ? 12.865 -0.513 -13.619 1.00 90.88 87 PHE A C 1
ATOM 643 O O . PHE A 1 87 ? 13.051 -1.668 -13.226 1.00 90.88 87 PHE A O 1
ATOM 650 N N . ALA A 1 88 ? 13.165 0.566 -12.897 1.00 92.81 88 ALA A N 1
ATOM 651 C CA . ALA A 1 88 ? 13.659 0.452 -11.530 1.00 92.81 88 ALA A CA 1
ATOM 652 C C . ALA A 1 88 ? 12.592 -0.184 -10.634 1.00 92.81 88 ALA A C 1
ATOM 654 O O . ALA A 1 88 ? 11.424 0.219 -10.647 1.00 92.81 88 ALA A O 1
ATOM 655 N N . GLY A 1 89 ? 13.003 -1.183 -9.860 1.00 93.00 89 GLY A N 1
ATOM 656 C CA . GLY A 1 89 ? 12.218 -1.682 -8.743 1.00 93.00 89 GLY A CA 1
ATOM 657 C C . GLY A 1 89 ? 12.474 -0.860 -7.481 1.00 93.00 89 GLY A C 1
ATOM 658 O O . GLY A 1 89 ? 13.079 0.209 -7.529 1.00 93.00 89 GLY A O 1
ATOM 659 N N . ASP A 1 90 ? 11.972 -1.343 -6.349 1.00 95.06 90 ASP A N 1
ATOM 660 C CA . ASP A 1 90 ? 12.154 -0.694 -5.046 1.00 95.06 90 ASP A CA 1
ATOM 661 C C . ASP A 1 90 ? 13.384 -1.221 -4.295 1.00 95.06 90 ASP A C 1
ATOM 663 O O . ASP A 1 90 ? 13.753 -0.641 -3.277 1.00 95.06 90 ASP A O 1
ATOM 667 N N . ASP A 1 91 ? 13.998 -2.307 -4.788 1.00 95.00 91 ASP A N 1
ATOM 668 C CA . ASP A 1 91 ? 15.217 -2.934 -4.257 1.00 95.00 91 ASP A CA 1
ATOM 669 C C . ASP A 1 91 ? 15.217 -3.117 -2.733 1.00 95.00 91 ASP A C 1
ATOM 671 O O . ASP A 1 91 ? 16.170 -2.779 -2.028 1.00 95.00 91 ASP A O 1
ATOM 675 N N . ARG A 1 92 ? 14.098 -3.614 -2.203 1.00 96.19 92 ARG A N 1
ATOM 676 C CA . ARG A 1 92 ? 13.879 -3.714 -0.760 1.00 96.19 92 ARG A CA 1
ATOM 677 C C . ARG A 1 92 ? 13.163 -4.988 -0.351 1.00 96.19 92 ARG A C 1
ATOM 679 O O . ARG A 1 92 ? 12.477 -5.632 -1.142 1.00 96.19 92 ARG A O 1
ATOM 686 N N . GLY A 1 93 ? 13.283 -5.302 0.935 1.00 96.31 93 GLY A N 1
ATOM 687 C CA . GLY A 1 93 ? 12.459 -6.298 1.611 1.00 96.31 93 GLY A CA 1
ATOM 688 C C . GLY A 1 93 ? 11.194 -5.701 2.231 1.00 96.31 93 GLY A C 1
ATOM 689 O O . GLY A 1 93 ? 10.863 -4.532 2.031 1.00 96.31 93 GLY A O 1
ATOM 690 N N . PHE A 1 94 ? 10.503 -6.530 3.012 1.00 97.44 94 PHE A N 1
ATOM 691 C CA . PHE A 1 94 ? 9.351 -6.122 3.812 1.00 97.44 94 PHE A CA 1
ATOM 692 C C . PHE A 1 94 ? 9.776 -5.207 4.961 1.00 97.44 94 PHE A C 1
ATOM 694 O O . PHE A 1 94 ? 10.497 -5.646 5.859 1.00 97.44 94 PHE A O 1
ATOM 701 N N . ASP A 1 95 ? 9.308 -3.964 4.935 1.00 97.88 95 ASP A N 1
ATOM 702 C CA . ASP A 1 95 ? 9.635 -2.939 5.921 1.00 97.88 95 ASP A CA 1
ATOM 703 C C . ASP A 1 95 ? 8.579 -1.825 5.905 1.00 97.88 95 ASP A C 1
ATOM 705 O O . ASP A 1 95 ? 8.399 -1.125 4.904 1.00 97.88 95 ASP A O 1
ATOM 709 N N . VAL A 1 96 ? 7.896 -1.647 7.039 1.00 97.19 96 VAL A N 1
ATOM 710 C CA . VAL A 1 96 ? 6.846 -0.634 7.215 1.00 97.19 96 VAL A CA 1
ATOM 711 C C . VAL A 1 96 ? 7.386 0.794 7.095 1.00 97.19 96 VAL A C 1
ATOM 713 O O . VAL A 1 96 ? 6.663 1.676 6.635 1.00 97.19 96 VAL A O 1
ATOM 716 N N . ASP A 1 97 ? 8.655 1.016 7.449 1.00 97.38 97 ASP A N 1
ATOM 717 C CA . ASP A 1 97 ? 9.278 2.343 7.446 1.00 97.38 97 ASP A CA 1
ATOM 718 C C . ASP A 1 97 ? 9.943 2.687 6.111 1.00 97.38 97 ASP A C 1
ATOM 720 O O . ASP A 1 97 ? 10.442 3.801 5.937 1.00 97.38 97 ASP A O 1
ATOM 724 N N . SER A 1 98 ? 9.933 1.763 5.144 1.00 97.06 98 SER A N 1
ATOM 725 C CA . SER A 1 98 ? 10.576 2.006 3.859 1.00 97.06 98 SER A CA 1
ATOM 726 C C . SER A 1 98 ? 9.985 3.232 3.169 1.00 97.06 98 SER A C 1
ATOM 728 O O . SER A 1 98 ? 8.768 3.420 3.130 1.00 97.06 98 SER A O 1
ATOM 730 N N . THR A 1 99 ? 10.838 4.061 2.581 1.00 95.75 99 THR A N 1
ATOM 731 C CA . THR A 1 99 ? 10.435 5.228 1.789 1.00 95.75 99 THR A CA 1
ATOM 732 C C . THR A 1 99 ? 10.194 4.893 0.315 1.00 95.75 99 THR A C 1
ATOM 734 O O . THR A 1 99 ? 9.681 5.739 -0.413 1.00 95.75 99 THR A O 1
ATOM 737 N N . CYS A 1 100 ? 10.507 3.666 -0.117 1.00 94.50 100 CYS A N 1
ATOM 738 C CA . CYS A 1 100 ? 10.333 3.198 -1.492 1.00 94.50 100 CYS A CA 1
ATOM 739 C C . CYS A 1 100 ? 9.093 2.300 -1.597 1.00 94.50 100 CYS A C 1
ATOM 741 O O . CYS A 1 100 ? 8.915 1.364 -0.819 1.00 94.50 100 CYS A O 1
ATOM 743 N N . TYR A 1 101 ? 8.203 2.566 -2.543 1.00 95.94 101 TYR A N 1
ATOM 744 C CA . TYR A 1 101 ? 6.984 1.786 -2.771 1.00 95.94 101 TYR A CA 1
ATOM 745 C C . TYR A 1 101 ? 6.440 2.086 -4.167 1.00 95.94 101 TYR A C 1
ATOM 747 O O . TYR A 1 101 ? 6.789 3.094 -4.771 1.00 95.94 101 TYR A O 1
ATOM 755 N N . ARG A 1 102 ? 5.537 1.247 -4.678 1.00 93.94 102 ARG A N 1
ATOM 756 C CA . ARG A 1 102 ? 4.714 1.567 -5.855 1.00 93.94 102 ARG A CA 1
ATOM 757 C C . ARG A 1 102 ? 3.449 2.314 -5.445 1.00 93.94 102 ARG A C 1
ATOM 759 O O . ARG A 1 102 ? 3.098 3.314 -6.066 1.00 93.94 102 ARG A O 1
ATOM 766 N N . ALA A 1 103 ? 2.816 1.872 -4.363 1.00 95.94 103 ALA A N 1
ATOM 767 C CA . ALA A 1 103 ? 1.671 2.525 -3.743 1.00 95.94 103 ALA A CA 1
ATOM 768 C C . ALA A 1 103 ? 1.676 2.301 -2.227 1.00 95.94 103 ALA A C 1
ATOM 770 O O . ALA A 1 103 ? 2.121 1.251 -1.764 1.00 95.94 103 ALA A O 1
ATOM 771 N N . ARG A 1 104 ? 1.152 3.261 -1.461 1.00 97.75 104 ARG A N 1
ATOM 772 C CA . ARG A 1 104 ? 0.991 3.175 -0.007 1.00 97.75 104 ARG A CA 1
ATOM 773 C C . ARG A 1 104 ? -0.299 3.849 0.456 1.00 97.75 104 ARG A C 1
ATOM 775 O O . ARG A 1 104 ? -0.568 4.990 0.093 1.00 97.75 104 ARG A O 1
ATOM 782 N N . GLN A 1 105 ? -1.070 3.151 1.284 1.00 98.12 105 GLN A N 1
ATOM 783 C CA . GLN A 1 105 ? -2.223 3.702 1.995 1.00 98.12 105 GLN A CA 1
ATOM 784 C C . GLN A 1 105 ? -1.940 3.701 3.490 1.00 98.12 105 GLN A C 1
ATOM 786 O O . GLN A 1 105 ? -1.476 2.695 4.030 1.00 98.12 105 GLN A O 1
ATOM 791 N N . VAL A 1 106 ? -2.225 4.821 4.144 1.00 98.38 106 VAL A N 1
ATOM 792 C CA . VAL A 1 106 ? -2.120 4.978 5.593 1.00 98.38 106 VAL A CA 1
ATOM 793 C C . VAL A 1 106 ? -3.451 5.486 6.119 1.00 98.38 106 VAL A C 1
ATOM 795 O O . VAL A 1 106 ? -4.026 6.416 5.556 1.00 98.38 106 VAL A O 1
ATOM 798 N N . VAL A 1 107 ? -3.941 4.873 7.190 1.00 98.38 107 VAL A N 1
ATOM 799 C CA . VAL A 1 107 ? -5.090 5.360 7.954 1.00 98.38 107 VAL A CA 1
ATOM 800 C C . VAL A 1 107 ? -4.853 5.089 9.432 1.00 98.38 107 VAL A C 1
ATOM 802 O O . VAL A 1 107 ? -4.335 4.031 9.786 1.00 98.38 107 VAL A O 1
ATOM 805 N N . THR A 1 108 ? -5.225 6.029 10.296 1.00 98.31 108 THR A N 1
ATOM 806 C CA . THR A 1 108 ? -5.247 5.811 11.747 1.00 98.31 108 THR A CA 1
ATOM 807 C C . THR A 1 108 ? -6.688 5.851 12.228 1.00 98.31 108 THR A C 1
ATOM 809 O O . THR A 1 108 ? -7.405 6.800 11.921 1.00 98.31 108 THR A O 1
ATOM 812 N N . ILE A 1 109 ? -7.099 4.826 12.972 1.00 97.69 109 ILE A N 1
ATOM 813 C CA . ILE A 1 109 ? -8.459 4.695 13.508 1.00 97.69 109 ILE A CA 1
ATOM 814 C C . ILE A 1 109 ? -8.468 4.684 15.039 1.00 97.69 109 ILE A C 1
ATOM 816 O O . ILE A 1 109 ? -7.453 4.359 15.668 1.00 97.69 109 ILE A O 1
ATOM 820 N N . ILE A 1 110 ? -9.625 5.025 15.607 1.00 97.69 110 ILE A N 1
ATOM 821 C CA . ILE A 1 110 ? -9.928 5.057 17.043 1.00 97.69 110 ILE A CA 1
ATOM 822 C C . ILE A 1 110 ? -11.155 4.159 17.284 1.00 97.69 110 ILE A C 1
ATOM 824 O O . ILE A 1 110 ? -12.284 4.564 17.022 1.00 97.69 110 ILE A O 1
ATOM 828 N N . PRO A 1 111 ? -10.972 2.905 17.728 1.00 97.12 111 PRO A N 1
ATOM 829 C CA . PRO A 1 111 ? -12.090 1.977 17.888 1.00 97.12 111 PRO A CA 1
ATOM 830 C C . PRO A 1 111 ? -13.100 2.379 18.967 1.00 97.12 111 PRO A C 1
ATOM 832 O O . PRO A 1 111 ? -14.275 2.044 18.841 1.00 97.12 111 PRO A O 1
ATOM 835 N N . GLU A 1 112 ? -12.658 3.098 19.998 1.00 97.31 112 GLU A N 1
ATOM 836 C CA . GLU A 1 112 ? -13.472 3.519 21.142 1.00 97.31 112 GLU A CA 1
ATOM 837 C C . GLU A 1 112 ? -14.432 4.658 20.764 1.00 97.31 112 GLU A C 1
ATOM 839 O O . GLU A 1 112 ? -13.998 5.762 20.443 1.00 97.31 112 GLU A O 1
ATOM 844 N N . GLU A 1 113 ? -15.741 4.399 20.821 1.00 97.06 113 GLU A N 1
ATOM 845 C CA . GLU A 1 113 ? -16.795 5.371 20.476 1.00 97.06 113 GLU A CA 1
ATOM 846 C C . GLU A 1 113 ? -16.787 6.618 21.371 1.00 97.06 113 GLU A C 1
ATOM 848 O O . GLU A 1 113 ? -17.064 7.718 20.895 1.00 97.06 113 GLU A O 1
ATOM 853 N N . ASP A 1 114 ? -16.435 6.454 22.648 1.00 96.12 114 ASP A N 1
ATOM 854 C CA . ASP A 1 114 ? -16.359 7.556 23.614 1.00 96.12 114 ASP A CA 1
ATOM 855 C C . ASP A 1 114 ? -15.211 8.534 23.306 1.00 96.12 114 ASP A C 1
ATOM 857 O O . ASP A 1 114 ? -15.295 9.714 23.655 1.00 96.12 114 ASP A O 1
ATOM 861 N N . ASP A 1 115 ? -14.139 8.046 22.671 1.00 95.06 115 ASP A N 1
ATOM 862 C CA . ASP A 1 115 ? -12.983 8.860 22.287 1.00 95.06 115 ASP A CA 1
ATOM 863 C C . ASP A 1 115 ? -13.192 9.510 20.913 1.00 95.06 115 ASP A C 1
ATOM 865 O O . ASP A 1 115 ? -12.779 10.653 20.706 1.00 95.06 115 ASP A O 1
ATOM 869 N N . ASP A 1 116 ? -13.833 8.791 19.985 1.00 96.06 116 ASP A N 1
ATOM 870 C CA . ASP A 1 116 ? -14.168 9.294 18.658 1.00 96.06 116 ASP A CA 1
ATOM 871 C C . ASP A 1 116 ? -15.430 8.609 18.083 1.00 96.06 116 ASP A C 1
ATOM 873 O O . ASP A 1 116 ? -15.440 7.390 17.893 1.00 96.06 116 ASP A O 1
ATOM 877 N N . PRO A 1 117 ? -16.506 9.351 17.757 1.00 94.88 117 PRO A N 1
ATOM 878 C CA . PRO A 1 117 ? -17.766 8.747 17.330 1.00 94.88 117 PRO A CA 1
ATOM 879 C C . PRO A 1 117 ? -17.706 8.098 15.939 1.00 94.88 117 PRO A C 1
ATOM 881 O O . PRO A 1 117 ? -18.423 7.120 15.705 1.00 94.88 117 PRO A O 1
ATOM 884 N N . ASP A 1 118 ? -16.868 8.581 15.018 1.00 95.19 118 ASP A N 1
ATOM 885 C CA . ASP A 1 118 ? -16.772 8.034 13.655 1.00 95.19 118 ASP A CA 1
ATOM 886 C C . ASP A 1 118 ? -15.663 6.974 13.511 1.00 95.19 118 ASP A C 1
ATOM 888 O O . ASP A 1 118 ? -15.707 6.118 12.624 1.00 95.19 118 ASP A O 1
ATOM 892 N N . GLY A 1 119 ? -14.734 6.955 14.463 1.00 96.06 119 GLY A N 1
ATOM 893 C CA . GLY A 1 119 ? -13.635 6.015 14.571 1.00 96.06 119 GLY A CA 1
ATOM 894 C C . GLY A 1 119 ? -12.438 6.344 13.684 1.00 96.06 119 GLY A C 1
ATOM 895 O O . GLY A 1 119 ? -11.556 5.496 13.520 1.00 96.06 119 GLY A O 1
ATOM 896 N N . LEU A 1 120 ? -12.370 7.545 13.114 1.00 96.88 120 LEU A N 1
ATOM 897 C CA . LEU A 1 120 ? -11.278 8.041 12.289 1.00 96.88 120 LEU A CA 1
ATOM 898 C C . LEU A 1 120 ? -10.500 9.123 13.035 1.00 96.88 120 LEU A C 1
ATOM 900 O O . LEU A 1 120 ? -11.034 10.154 13.415 1.00 96.88 120 LEU A O 1
ATOM 904 N N . LEU A 1 121 ? -9.177 8.970 13.132 1.00 95.94 121 LEU A N 1
ATOM 905 C CA . LEU A 1 121 ? -8.364 10.110 13.540 1.00 95.94 121 LEU A CA 1
ATOM 906 C C . LEU A 1 121 ? -8.362 11.157 12.414 1.00 95.94 121 LEU A C 1
ATOM 908 O O . LEU A 1 121 ? -7.884 10.887 11.307 1.00 95.94 121 LEU A O 1
ATOM 912 N N . GLU A 1 122 ? -8.861 12.355 12.706 1.00 93.88 122 GLU A N 1
ATOM 913 C CA . GLU A 1 122 ? -8.975 13.439 11.729 1.00 93.88 122 GLU A CA 1
ATOM 914 C C . GLU A 1 122 ? -7.668 13.715 10.969 1.00 93.88 122 GLU A C 1
ATOM 916 O O . GLU A 1 122 ? -6.581 13.834 11.543 1.00 93.88 122 GLU A O 1
ATOM 921 N N . GLY A 1 123 ? -7.769 13.797 9.639 1.00 94.44 123 GLY A N 1
ATOM 922 C CA . GLY A 1 123 ? -6.622 13.994 8.745 1.00 94.44 123 GLY A CA 1
ATOM 923 C C . GLY A 1 123 ? -5.651 12.807 8.629 1.00 94.44 123 GLY A C 1
ATOM 924 O O . GLY A 1 123 ? -4.611 12.940 7.982 1.00 94.44 123 GLY A O 1
ATOM 925 N N . ALA A 1 124 ? -5.956 11.638 9.206 1.00 95.50 124 ALA A N 1
ATOM 926 C CA . ALA A 1 124 ? -5.038 10.496 9.207 1.00 95.50 124 ALA A CA 1
ATOM 927 C C . ALA A 1 124 ? -5.057 9.638 7.930 1.00 95.50 124 ALA A C 1
ATOM 929 O O . ALA A 1 124 ? -4.272 8.695 7.826 1.00 95.50 124 ALA A O 1
ATOM 930 N N . LYS A 1 125 ? -5.929 9.932 6.957 1.00 97.56 125 LYS A N 1
ATOM 931 C CA . LYS A 1 125 ? -5.978 9.222 5.670 1.00 97.56 125 LYS A CA 1
ATOM 932 C C . LYS A 1 125 ? -4.927 9.761 4.707 1.00 97.56 125 LYS A C 1
ATOM 934 O O . LYS A 1 125 ? -4.924 10.948 4.389 1.00 97.56 125 LYS A O 1
ATOM 939 N N . GLN A 1 126 ? -4.081 8.884 4.177 1.00 97.50 126 GLN A N 1
ATOM 940 C CA . GLN A 1 126 ? -3.078 9.243 3.176 1.00 97.50 126 GLN A CA 1
ATOM 941 C C . GLN A 1 126 ? -2.993 8.176 2.088 1.00 97.50 126 GLN A C 1
ATOM 943 O O . GLN A 1 126 ? -2.810 6.995 2.376 1.00 97.50 126 GLN A O 1
ATOM 948 N N . ASN A 1 127 ? -3.068 8.609 0.831 1.00 97.25 127 ASN A N 1
ATOM 949 C CA . ASN A 1 127 ? -2.728 7.794 -0.329 1.00 97.25 127 ASN A CA 1
ATOM 950 C C . ASN A 1 127 ? -1.461 8.364 -0.962 1.00 97.25 127 ASN A C 1
ATOM 952 O O . ASN A 1 127 ? -1.411 9.544 -1.304 1.00 97.25 127 ASN A O 1
ATOM 956 N N . LEU A 1 128 ? -0.451 7.521 -1.129 1.00 95.75 128 LEU A N 1
ATOM 957 C CA . LEU A 1 128 ? 0.856 7.891 -1.648 1.00 95.75 128 LEU A CA 1
ATOM 958 C C . LEU A 1 128 ? 1.189 6.972 -2.822 1.00 95.75 128 LEU A C 1
ATOM 960 O O . LEU A 1 128 ? 1.108 5.749 -2.705 1.00 95.75 128 LEU A O 1
ATOM 964 N N . GLY A 1 129 ? 1.569 7.551 -3.956 1.00 94.50 129 GLY A N 1
ATOM 965 C CA . GLY A 1 129 ? 2.104 6.807 -5.090 1.00 94.50 129 GLY A CA 1
ATOM 966 C C . GLY A 1 129 ? 3.606 7.029 -5.196 1.00 94.50 129 GLY A C 1
ATOM 967 O O . GLY A 1 129 ? 4.092 8.130 -4.941 1.00 94.50 129 GLY A O 1
ATOM 968 N N . GLY A 1 130 ? 4.351 5.974 -5.515 1.00 92.75 130 GLY A N 1
ATOM 969 C CA . GLY A 1 130 ? 5.800 6.071 -5.644 1.00 92.75 130 GLY A CA 1
ATOM 970 C C . GLY A 1 130 ? 6.278 6.308 -7.069 1.00 92.75 130 GLY A C 1
ATOM 971 O O . GLY A 1 130 ? 5.496 6.394 -8.017 1.00 92.75 130 GLY A O 1
ATOM 972 N N . LEU A 1 131 ? 7.591 6.428 -7.224 1.00 91.56 131 LEU A N 1
ATOM 973 C CA . LEU A 1 131 ? 8.216 6.817 -8.481 1.00 91.56 131 LEU A CA 1
ATOM 974 C C . LEU A 1 131 ? 8.445 5.614 -9.399 1.00 91.56 131 LEU A C 1
ATOM 976 O O . LEU A 1 131 ? 9.038 4.612 -9.006 1.00 91.56 131 LEU A O 1
ATOM 980 N N . SER A 1 132 ? 8.005 5.718 -10.649 1.00 90.94 132 SER A N 1
ATOM 981 C CA . SER A 1 132 ? 8.389 4.799 -11.720 1.00 90.94 132 SER A CA 1
ATOM 982 C C . SER A 1 132 ? 9.477 5.441 -12.565 1.00 90.94 132 SER A C 1
ATOM 984 O O . SER A 1 132 ? 9.293 6.545 -13.070 1.00 90.94 132 SER A O 1
ATOM 986 N N . GLU A 1 133 ? 10.582 4.732 -12.754 1.00 91.12 133 GLU A N 1
ATOM 987 C CA . GLU A 1 133 ? 11.696 5.158 -13.598 1.00 91.12 133 GLU A CA 1
ATOM 988 C C . GLU A 1 133 ? 11.946 4.095 -14.667 1.00 91.12 133 GLU A C 1
ATOM 990 O O . GLU A 1 133 ? 11.789 2.898 -14.410 1.00 91.12 133 GLU A O 1
ATOM 995 N N . SER A 1 134 ? 12.327 4.527 -15.866 1.00 88.56 134 SER A N 1
ATOM 996 C CA . SER A 1 134 ? 12.676 3.645 -16.979 1.00 88.56 134 SER A CA 1
ATOM 997 C C . SER A 1 134 ? 14.010 4.043 -17.594 1.00 88.56 134 SER A C 1
ATOM 999 O O . SER A 1 134 ? 14.318 5.231 -17.694 1.00 88.56 134 SER A O 1
ATOM 1001 N N . PHE A 1 135 ? 14.770 3.045 -18.033 1.00 88.25 135 PHE A N 1
ATOM 1002 C CA . PHE A 1 135 ? 16.138 3.182 -18.519 1.00 88.25 135 PHE A CA 1
ATOM 1003 C C . PHE A 1 135 ? 16.359 2.333 -19.766 1.00 88.25 135 PHE A C 1
ATOM 1005 O O . PHE A 1 135 ? 15.664 1.334 -19.984 1.00 88.25 135 PHE A O 1
ATOM 1012 N N . VAL A 1 136 ? 17.354 2.691 -20.576 1.00 87.75 136 VAL A N 1
ATOM 1013 C CA . VAL A 1 136 ? 17.807 1.824 -21.671 1.00 87.75 136 VAL A CA 1
ATOM 1014 C C . VAL A 1 136 ? 18.542 0.624 -21.076 1.00 87.75 136 VAL A C 1
ATOM 1016 O O . VAL A 1 136 ? 19.639 0.761 -20.543 1.00 87.75 136 VAL A O 1
ATOM 1019 N N . ALA A 1 137 ? 17.964 -0.573 -21.200 1.00 88.44 137 ALA A N 1
ATOM 1020 C CA . ALA A 1 137 ? 18.458 -1.765 -20.509 1.00 88.44 137 ALA A CA 1
ATOM 1021 C C . ALA A 1 137 ? 19.900 -2.139 -20.886 1.00 88.44 137 ALA A C 1
ATOM 1023 O O . ALA A 1 137 ? 20.640 -2.623 -20.044 1.00 88.44 137 ALA A O 1
ATOM 1024 N N . SER A 1 138 ? 20.315 -1.926 -22.140 1.00 87.69 138 SER A N 1
ATOM 1025 C CA . SER A 1 138 ? 21.682 -2.250 -22.580 1.00 87.69 138 SER A CA 1
ATOM 1026 C C . SER A 1 138 ? 22.755 -1.347 -21.972 1.00 87.69 138 SER A C 1
ATOM 1028 O O . SER A 1 138 ? 23.925 -1.706 -22.019 1.00 87.69 138 SER A O 1
ATOM 1030 N N . GLN A 1 139 ? 22.368 -0.175 -21.469 1.00 86.31 139 GLN A N 1
ATOM 1031 C CA . GLN A 1 139 ? 23.272 0.812 -20.881 1.00 86.31 139 GLN A CA 1
ATOM 1032 C C . GLN A 1 139 ? 23.204 0.708 -19.356 1.00 86.31 139 GLN A C 1
ATOM 1034 O O . GLN A 1 139 ? 24.201 0.365 -18.730 1.00 86.31 139 GLN A O 1
ATOM 1039 N N . ALA A 1 140 ? 22.002 0.841 -18.790 1.00 88.25 140 ALA A N 1
ATOM 1040 C CA . ALA A 1 140 ? 21.779 0.843 -17.343 1.00 88.25 140 ALA A CA 1
ATOM 1041 C C . ALA A 1 140 ? 21.900 -0.528 -16.658 1.00 88.25 140 ALA A C 1
ATOM 1043 O O . ALA A 1 140 ? 21.720 -0.632 -15.457 1.00 88.25 140 ALA A O 1
ATOM 1044 N N . LEU A 1 141 ? 22.116 -1.613 -17.409 1.00 90.00 141 LEU A N 1
ATOM 1045 C CA . LEU A 1 141 ? 22.378 -2.943 -16.843 1.00 90.00 141 LEU A CA 1
ATOM 1046 C C . LEU A 1 141 ? 23.721 -3.506 -17.322 1.00 90.00 141 LEU A C 1
ATOM 1048 O O . LEU A 1 141 ? 23.915 -4.722 -17.293 1.00 90.00 141 LEU A O 1
ATOM 1052 N N . ALA A 1 142 ? 24.641 -2.653 -17.784 1.00 88.88 142 ALA A N 1
ATOM 1053 C CA . ALA A 1 142 ? 25.967 -3.084 -18.228 1.00 88.88 142 ALA A CA 1
ATOM 1054 C C . ALA A 1 142 ? 26.768 -3.767 -17.101 1.00 88.88 142 ALA A C 1
ATOM 1056 O O . ALA A 1 142 ? 27.529 -4.697 -17.366 1.00 88.88 142 ALA A O 1
ATOM 1057 N N . ASP A 1 143 ? 26.553 -3.356 -15.851 1.00 87.62 143 ASP A N 1
ATOM 1058 C CA . ASP A 1 143 ? 27.096 -3.976 -14.636 1.00 87.62 143 ASP A CA 1
ATOM 1059 C C . ASP A 1 143 ? 26.072 -4.869 -13.897 1.00 87.62 143 ASP A C 1
ATOM 1061 O O . ASP A 1 143 ? 26.366 -5.436 -12.842 1.00 87.62 143 ASP A O 1
ATOM 1065 N N . GLY A 1 144 ? 24.880 -5.038 -14.477 1.00 90.12 144 GLY A N 1
ATOM 1066 C CA . GLY A 1 144 ? 23.799 -5.868 -13.957 1.00 90.12 144 GLY A CA 1
ATOM 1067 C C . GLY A 1 144 ? 22.885 -5.203 -12.924 1.00 90.12 144 GLY A C 1
ATOM 1068 O O . GLY A 1 144 ? 22.073 -5.923 -12.333 1.00 90.12 144 GLY A O 1
ATOM 1069 N N . ARG A 1 145 ? 22.971 -3.884 -12.694 1.00 92.75 145 ARG A N 1
ATOM 1070 C CA . ARG A 1 145 ? 22.173 -3.184 -11.676 1.00 92.75 145 ARG A CA 1
ATOM 1071 C C . ARG A 1 145 ? 21.847 -1.748 -12.098 1.00 92.75 145 ARG A C 1
ATOM 1073 O O . ARG A 1 145 ? 22.691 -1.081 -12.654 1.00 92.75 145 ARG A O 1
ATOM 1080 N N . ILE A 1 146 ? 20.650 -1.274 -11.750 1.00 90.88 146 ILE A N 1
ATOM 1081 C CA . ILE A 1 146 ? 20.299 0.150 -11.793 1.00 90.88 146 ILE A CA 1
ATOM 1082 C C . ILE A 1 146 ? 20.742 0.807 -10.482 1.00 90.88 146 ILE A C 1
ATOM 1084 O O . ILE A 1 146 ? 20.258 0.433 -9.402 1.00 90.88 146 ILE A O 1
ATOM 1088 N N . ASP A 1 147 ? 21.622 1.796 -10.559 1.00 90.75 147 ASP A N 1
ATOM 1089 C CA . ASP A 1 147 ? 22.116 2.574 -9.427 1.00 90.75 147 ASP A CA 1
ATOM 1090 C C . ASP A 1 147 ? 22.047 4.097 -9.671 1.00 90.75 147 ASP A C 1
ATOM 1092 O O . ASP A 1 147 ? 21.357 4.579 -10.569 1.00 90.75 147 ASP A O 1
ATOM 1096 N N . ASP A 1 148 ? 22.670 4.889 -8.795 1.00 88.19 148 ASP A N 1
ATOM 1097 C CA . ASP A 1 148 ? 22.617 6.353 -8.881 1.00 88.19 148 ASP A CA 1
ATOM 1098 C C . ASP A 1 148 ? 23.391 6.921 -10.077 1.00 88.19 148 ASP A C 1
ATOM 1100 O O . ASP A 1 148 ? 23.121 8.049 -10.488 1.00 88.19 148 ASP A O 1
ATOM 1104 N N . ARG A 1 149 ? 24.323 6.160 -10.664 1.00 84.44 149 ARG A N 1
ATOM 1105 C CA . ARG A 1 149 ? 25.050 6.561 -11.876 1.00 84.44 149 ARG A CA 1
ATOM 1106 C C . ARG A 1 149 ? 24.134 6.552 -13.090 1.00 84.44 149 ARG A C 1
ATOM 1108 O O . ARG A 1 149 ? 24.296 7.400 -13.955 1.00 84.44 149 ARG A O 1
ATOM 1115 N N . ASP A 1 150 ? 23.143 5.663 -13.115 1.00 85.38 150 ASP A N 1
ATOM 1116 C CA . ASP A 1 150 ? 22.125 5.631 -14.170 1.00 85.38 150 ASP A CA 1
ATOM 1117 C C . ASP A 1 150 ? 21.102 6.770 -14.035 1.00 85.38 150 ASP A C 1
ATOM 1119 O O . ASP A 1 150 ? 20.359 7.067 -14.973 1.00 85.38 150 ASP A O 1
ATOM 1123 N N . ARG A 1 151 ? 21.036 7.402 -12.854 1.00 86.06 151 ARG A N 1
ATOM 1124 C CA . ARG A 1 151 ? 20.139 8.519 -12.515 1.00 86.06 151 ARG A CA 1
ATOM 1125 C C . ARG A 1 151 ? 20.819 9.882 -12.646 1.00 86.06 151 ARG A C 1
ATOM 1127 O O . ARG A 1 151 ? 20.394 10.819 -11.971 1.00 86.06 151 ARG A O 1
ATOM 1134 N N . ASP A 1 152 ? 21.832 9.996 -13.503 1.00 67.06 152 ASP A N 1
ATOM 1135 C CA . ASP A 1 152 ? 22.697 11.169 -13.746 1.00 67.06 152 ASP A CA 1
ATOM 1136 C C . ASP A 1 152 ? 21.995 12.533 -13.960 1.00 67.06 152 ASP A C 1
ATOM 1138 O O . ASP A 1 152 ? 22.642 13.581 -13.997 1.00 67.06 152 ASP A O 1
ATOM 1142 N N . GLY A 1 153 ? 20.665 12.553 -14.015 1.00 57.28 153 GLY A N 1
ATOM 1143 C CA . GLY A 1 153 ? 19.830 13.743 -13.918 1.00 57.28 153 GLY A CA 1
ATOM 1144 C C . GLY A 1 153 ? 19.576 14.402 -15.266 1.00 57.28 153 GLY A C 1
ATOM 1145 O O . GLY A 1 153 ? 18.777 15.339 -15.338 1.00 57.28 153 GLY A O 1
ATOM 1146 N N . VAL A 1 154 ? 20.185 13.897 -16.341 1.00 62.28 154 VAL A N 1
ATOM 1147 C CA . VAL A 1 154 ? 19.980 14.415 -17.691 1.00 62.28 154 VAL A CA 1
ATOM 1148 C C . VAL A 1 154 ? 18.875 13.610 -18.372 1.00 62.28 154 VAL A C 1
ATOM 1150 O O . VAL A 1 154 ? 19.091 12.671 -19.130 1.00 62.28 154 VAL A O 1
ATOM 1153 N N . LEU A 1 155 ? 17.626 13.985 -18.085 1.00 55.25 155 LEU A N 1
ATOM 1154 C CA . LEU A 1 155 ? 16.462 13.368 -18.724 1.00 55.25 155 LEU A CA 1
ATOM 1155 C C . LEU A 1 155 ? 16.552 13.488 -20.256 1.00 55.25 155 LEU A C 1
ATOM 1157 O O . LEU A 1 155 ? 16.513 14.591 -20.799 1.00 55.25 155 LEU A O 1
ATOM 1161 N N . GLY A 1 156 ? 16.588 12.348 -20.951 1.00 52.56 156 GLY A N 1
ATOM 1162 C CA . GLY A 1 156 ? 16.470 12.300 -22.410 1.00 52.56 156 GLY A CA 1
ATOM 1163 C C . GLY A 1 156 ? 17.757 12.553 -23.201 1.00 52.56 156 GLY A C 1
ATOM 1164 O O . GLY A 1 156 ? 17.660 12.710 -24.418 1.00 52.56 156 GLY A O 1
ATOM 1165 N N . ASP A 1 157 ? 18.941 12.537 -22.578 1.00 58.62 157 ASP A N 1
ATOM 1166 C CA . ASP A 1 157 ? 20.222 12.547 -23.317 1.00 58.62 157 ASP A CA 1
ATOM 1167 C C . ASP A 1 157 ? 20.489 11.258 -24.113 1.00 58.62 157 ASP A C 1
ATOM 1169 O O . ASP A 1 157 ? 21.407 11.182 -24.927 1.00 58.62 157 ASP A O 1
ATOM 1173 N N . GLY A 1 158 ? 19.621 10.260 -23.945 1.00 54.81 158 GLY A N 1
ATOM 1174 C CA . GLY A 1 158 ? 19.643 9.026 -24.712 1.00 54.81 158 GLY A CA 1
ATOM 1175 C C . GLY A 1 158 ? 20.656 8.005 -24.207 1.00 54.81 158 GLY A C 1
ATOM 1176 O O . GLY A 1 158 ? 20.723 6.926 -24.814 1.00 54.81 158 GLY A O 1
ATOM 1177 N N . GLU A 1 159 ? 21.380 8.300 -23.119 1.00 61.34 159 GLU A N 1
ATOM 1178 C CA . GLU A 1 159 ? 22.408 7.413 -22.577 1.00 61.34 159 GLU A CA 1
ATOM 1179 C C . GLU A 1 159 ? 21.901 6.516 -21.439 1.00 61.34 159 GLU A C 1
ATOM 1181 O O . GLU A 1 159 ? 22.215 5.328 -21.464 1.00 61.34 159 GLU A O 1
ATOM 1186 N N . PHE A 1 160 ? 21.042 6.987 -20.522 1.00 75.88 160 PHE A N 1
ATOM 1187 C CA . PHE A 1 160 ? 20.612 6.142 -19.387 1.00 75.88 160 PHE A CA 1
ATOM 1188 C C . PHE A 1 160 ? 19.111 6.206 -19.081 1.00 75.88 160 PHE A C 1
ATOM 1190 O O . PHE A 1 160 ? 18.385 5.246 -19.378 1.00 75.88 160 PHE A O 1
ATOM 1197 N N . LYS A 1 161 ? 18.603 7.319 -18.541 1.00 84.31 161 LYS A N 1
ATOM 1198 C CA . LYS A 1 161 ? 17.199 7.455 -18.107 1.00 84.31 161 LYS A CA 1
ATOM 1199 C C . LYS A 1 161 ? 16.277 7.910 -19.243 1.00 84.31 161 LYS A C 1
ATOM 1201 O O . LYS A 1 161 ? 16.446 8.968 -19.840 1.00 84.31 161 LYS A O 1
ATOM 1206 N N . GLN A 1 162 ? 15.256 7.105 -19.530 1.00 82.44 162 GLN A N 1
ATOM 1207 C CA . GLN A 1 162 ? 14.278 7.350 -20.599 1.00 82.44 162 GLN A CA 1
ATOM 1208 C C . GLN A 1 162 ? 13.019 8.061 -20.112 1.00 82.44 162 GLN A C 1
ATOM 1210 O O . GLN A 1 162 ? 12.370 8.774 -20.874 1.00 82.44 162 GLN A O 1
ATOM 1215 N N . GLY A 1 163 ? 12.648 7.865 -18.850 1.00 83.38 163 GLY A N 1
ATOM 1216 C CA . GLY A 1 163 ? 11.419 8.442 -18.337 1.00 83.38 163 GLY A CA 1
ATOM 1217 C C . GLY A 1 163 ? 11.261 8.271 -16.844 1.00 83.38 163 GLY A C 1
ATOM 1218 O O . GLY A 1 163 ? 11.780 7.329 -16.246 1.00 83.38 163 GLY A O 1
ATOM 1219 N N . GLU A 1 164 ? 10.498 9.190 -16.275 1.00 88.81 164 GLU A N 1
ATOM 1220 C CA . GLU A 1 164 ? 10.104 9.20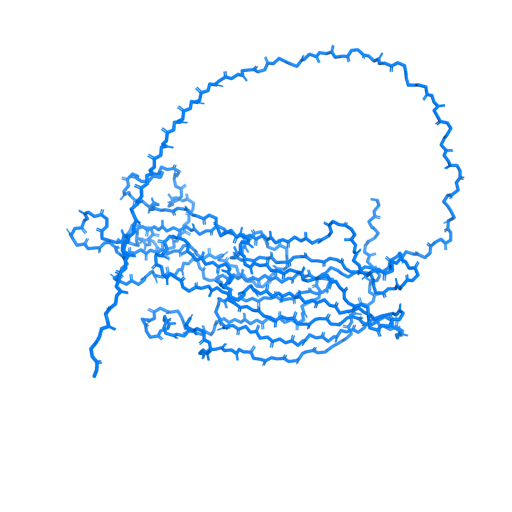6 -14.880 1.00 88.81 164 GLU A CA 1
ATOM 1221 C C . GLU A 1 164 ? 8.622 9.555 -14.795 1.00 88.81 164 GLU A C 1
ATOM 1223 O O . GLU A 1 164 ? 8.125 10.422 -15.517 1.00 88.81 164 GLU A O 1
ATOM 1228 N N . SER A 1 165 ? 7.897 8.865 -13.925 1.00 86.62 165 SER A N 1
ATOM 1229 C CA . SER A 1 165 ? 6.525 9.220 -13.610 1.00 86.62 165 SER A CA 1
ATOM 1230 C C . SER A 1 165 ? 6.194 8.817 -12.186 1.00 86.62 165 SER A C 1
ATOM 1232 O O . SER A 1 165 ? 6.342 7.652 -11.814 1.00 86.62 165 SER A O 1
ATOM 1234 N N . ALA A 1 166 ? 5.709 9.765 -11.390 1.00 84.88 166 ALA A N 1
ATOM 1235 C CA . ALA A 1 166 ? 5.068 9.430 -10.131 1.00 84.88 166 ALA A CA 1
ATOM 1236 C C . ALA A 1 166 ? 3.783 8.646 -10.425 1.00 84.88 166 ALA A C 1
ATOM 1238 O O . ALA A 1 166 ? 2.931 9.085 -11.209 1.00 84.88 166 ALA A O 1
ATOM 1239 N N . ALA A 1 167 ? 3.630 7.487 -9.785 1.00 75.88 167 ALA A N 1
ATOM 1240 C CA . ALA A 1 167 ? 2.324 6.877 -9.655 1.00 75.88 167 ALA A CA 1
ATOM 1241 C C . ALA A 1 167 ? 1.434 7.906 -8.958 1.00 75.88 167 ALA A C 1
ATOM 1243 O O . ALA A 1 167 ? 1.774 8.438 -7.903 1.00 75.88 167 ALA A O 1
ATOM 1244 N N . VAL A 1 168 ? 0.313 8.242 -9.579 1.00 73.75 168 VAL A N 1
ATOM 1245 C CA . VAL A 1 168 ? -0.655 9.108 -8.917 1.00 73.75 168 VAL A CA 1
ATOM 1246 C C . VAL A 1 168 ? -1.453 8.231 -7.968 1.00 73.75 168 VAL A C 1
ATOM 1248 O O . VAL A 1 168 ? -1.765 7.089 -8.303 1.00 73.75 168 VAL A O 1
ATOM 1251 N N . ALA A 1 169 ? -1.818 8.780 -6.812 1.00 81.88 169 ALA A N 1
ATOM 1252 C CA . ALA A 1 169 ? -2.765 8.170 -5.880 1.00 81.88 169 ALA A CA 1
ATOM 1253 C C . ALA A 1 169 ? -4.175 7.960 -6.485 1.00 81.88 169 ALA A C 1
ATOM 1255 O O . ALA A 1 169 ? -5.088 7.507 -5.795 1.00 81.88 169 ALA A O 1
ATOM 1256 N N . ASP A 1 170 ? -4.362 8.300 -7.765 1.00 78.56 170 ASP A N 1
ATOM 1257 C CA . ASP A 1 170 ? -5.583 8.100 -8.530 1.00 78.56 170 ASP A CA 1
ATOM 1258 C C . ASP A 1 170 ? -6.036 6.644 -8.437 1.00 78.56 170 ASP A C 1
ATOM 1260 O O . ASP A 1 170 ? -5.288 5.708 -8.723 1.00 78.56 170 ASP A O 1
ATOM 1264 N N . GLY A 1 171 ? -7.293 6.467 -8.044 1.00 91.06 171 GLY A N 1
ATOM 1265 C CA . GLY A 1 171 ? -7.897 5.153 -7.888 1.00 91.06 171 GLY A CA 1
ATOM 1266 C C . GLY A 1 171 ? -7.595 4.471 -6.556 1.00 91.06 171 GLY A C 1
ATOM 1267 O O . GLY A 1 171 ? -8.222 3.460 -6.287 1.00 91.06 171 GLY A O 1
ATOM 1268 N N . MET A 1 172 ? -6.725 5.002 -5.693 1.00 97.12 172 MET A N 1
ATOM 1269 C CA . MET A 1 172 ? -6.578 4.513 -4.316 1.00 97.12 172 MET A CA 1
ATOM 1270 C C . MET A 1 172 ? -7.660 5.132 -3.435 1.00 97.12 172 MET A C 1
ATOM 1272 O O . MET A 1 172 ? -7.850 6.348 -3.436 1.00 97.12 172 MET A O 1
ATOM 1276 N N . LEU A 1 173 ? -8.377 4.311 -2.674 1.00 97.56 173 LEU A N 1
ATOM 1277 C CA . LEU A 1 173 ? -9.515 4.736 -1.864 1.00 97.56 173 LEU A CA 1
ATOM 1278 C C . LEU A 1 173 ? -9.389 4.181 -0.444 1.00 97.56 173 LEU A C 1
ATOM 1280 O O . LEU A 1 173 ? -9.085 3.003 -0.246 1.00 97.56 173 LEU A O 1
ATOM 1284 N N . ILE A 1 174 ? -9.603 5.060 0.531 1.00 98.00 174 ILE A N 1
ATOM 1285 C CA . ILE A 1 174 ? -9.728 4.726 1.950 1.00 98.00 174 ILE A CA 1
ATOM 1286 C C . ILE A 1 174 ? -11.145 5.131 2.335 1.00 98.00 174 ILE A C 1
ATOM 1288 O O . ILE A 1 174 ? -11.423 6.325 2.497 1.00 98.00 174 ILE A O 1
ATOM 1292 N N . ASP A 1 175 ? -12.043 4.153 2.417 1.00 97.94 175 ASP A N 1
ATOM 1293 C CA . ASP A 1 175 ? -13.434 4.422 2.784 1.00 97.94 175 ASP A CA 1
ATOM 1294 C C . ASP A 1 175 ? -13.495 4.976 4.221 1.00 97.94 175 ASP A C 1
ATOM 1296 O O . ASP A 1 175 ? -12.569 4.790 5.019 1.00 97.94 175 ASP A O 1
ATOM 1300 N N . ASP A 1 176 ? -14.544 5.735 4.540 1.00 97.31 176 ASP A N 1
ATOM 1301 C CA . ASP A 1 176 ? -14.785 6.166 5.920 1.00 97.31 176 ASP A CA 1
ATOM 1302 C C . ASP A 1 176 ? -14.966 4.943 6.820 1.00 97.31 176 ASP A C 1
ATOM 1304 O O . ASP A 1 176 ? -15.614 3.975 6.396 1.00 97.31 176 ASP A O 1
ATOM 1308 N N . PRO A 1 177 ? -14.360 4.937 8.023 1.00 97.19 177 PRO A N 1
ATOM 1309 C CA . PRO A 1 177 ? -14.567 3.839 8.939 1.00 97.19 177 PRO A CA 1
ATOM 1310 C C . PRO A 1 177 ? -16.054 3.668 9.260 1.00 97.19 177 PRO A C 1
ATOM 1312 O O . PRO A 1 177 ? -16.818 4.625 9.362 1.00 97.19 177 PRO A O 1
ATOM 1315 N N . VAL A 1 178 ? -16.473 2.416 9.385 1.00 98.06 178 VAL A N 1
ATOM 1316 C CA . VAL A 1 178 ? -17.827 2.035 9.764 1.00 98.06 178 VAL A CA 1
ATOM 1317 C C . VAL A 1 178 ? -17.759 1.460 11.165 1.00 98.06 178 VAL A C 1
ATOM 1319 O O . VAL A 1 178 ? -17.114 0.435 11.402 1.00 98.06 178 VAL A O 1
ATOM 1322 N N . ARG A 1 179 ? -18.452 2.106 12.097 1.00 97.88 179 ARG A N 1
ATOM 1323 C CA . ARG A 1 179 ? -18.615 1.600 13.455 1.00 97.88 179 ARG A CA 1
ATOM 1324 C C . ARG A 1 179 ? -19.492 0.348 13.445 1.00 97.88 179 ARG A C 1
ATOM 1326 O O . ARG A 1 179 ? -20.611 0.368 12.934 1.00 97.88 179 ARG A O 1
ATOM 1333 N N . LEU A 1 180 ? -18.972 -0.743 14.001 1.00 98.06 180 LEU A N 1
ATOM 1334 C CA . LEU A 1 180 ? -19.694 -2.012 14.161 1.00 98.06 180 LEU A CA 1
ATOM 1335 C C . LEU A 1 180 ? -20.196 -2.213 15.599 1.00 98.06 180 LEU A C 1
ATOM 1337 O O . LEU A 1 180 ? -21.107 -3.006 15.828 1.00 98.06 180 LEU A O 1
ATOM 1341 N N . GLY A 1 181 ? -19.614 -1.484 16.553 1.00 97.69 181 GLY A N 1
ATOM 1342 C CA . GLY A 1 181 ? -20.002 -1.454 17.959 1.00 97.69 181 GLY A CA 1
ATOM 1343 C C . GLY A 1 181 ? -19.200 -0.406 18.746 1.00 97.69 181 GLY A C 1
ATOM 1344 O O . GLY A 1 181 ? -18.360 0.281 18.156 1.00 97.69 181 GLY A O 1
ATOM 1345 N N . PRO A 1 182 ? -19.407 -0.302 20.072 1.00 97.88 182 PRO A N 1
ATOM 1346 C CA . PRO A 1 182 ? -18.748 0.716 20.901 1.00 97.88 182 PRO A CA 1
ATOM 1347 C C . PRO A 1 182 ? -17.214 0.632 20.922 1.00 97.88 182 PRO A C 1
ATOM 1349 O O . PRO A 1 182 ? -16.541 1.637 21.110 1.00 97.88 182 PRO A O 1
ATOM 1352 N N . HIS A 1 183 ? -16.667 -0.562 20.682 1.00 97.88 183 HIS A N 1
ATOM 1353 C CA . HIS A 1 183 ? -15.230 -0.861 20.711 1.00 97.88 183 HIS A CA 1
ATOM 1354 C C . HIS A 1 183 ? -14.749 -1.480 19.390 1.00 97.88 183 HIS A C 1
ATOM 1356 O O . HIS A 1 183 ? -13.747 -2.191 19.350 1.00 97.88 183 HIS A O 1
ATOM 1362 N N . THR A 1 184 ? -15.514 -1.322 18.305 1.00 98.31 184 THR A N 1
ATOM 1363 C CA . THR A 1 184 ? -15.261 -2.064 17.065 1.00 98.31 184 THR A CA 1
ATOM 1364 C C . THR A 1 184 ? -15.474 -1.192 15.843 1.00 98.31 184 THR A C 1
ATOM 1366 O O . THR A 1 184 ? -16.571 -0.678 15.606 1.00 98.31 184 THR A O 1
ATOM 1369 N N . VAL A 1 185 ? -14.431 -1.090 15.021 1.00 98.44 185 VAL A N 1
ATOM 1370 C CA . VAL A 1 185 ? -14.419 -0.277 13.803 1.00 98.44 185 VAL A CA 1
ATOM 1371 C C . VAL A 1 185 ? -13.933 -1.109 12.623 1.00 98.44 185 VAL A C 1
ATOM 1373 O O . VAL A 1 185 ? -12.965 -1.864 12.724 1.00 98.44 185 VAL A O 1
ATOM 1376 N N . TYR A 1 186 ? -14.616 -0.950 11.494 1.00 98.56 186 TYR A N 1
ATOM 1377 C CA . TYR A 1 186 ? -14.243 -1.499 10.200 1.00 98.56 186 TYR A CA 1
ATOM 1378 C C . TYR A 1 186 ? -13.722 -0.393 9.288 1.00 98.56 186 TYR A C 1
ATOM 1380 O O . TYR A 1 186 ? -14.347 0.653 9.170 1.00 98.56 186 TYR A O 1
ATOM 1388 N N . VAL A 1 187 ? -12.623 -0.628 8.580 1.00 98.50 187 VAL A N 1
ATOM 1389 C CA . VAL A 1 187 ? -12.129 0.257 7.521 1.00 98.50 187 VAL A CA 1
ATOM 1390 C C . VAL A 1 187 ? -11.816 -0.549 6.270 1.00 98.50 187 VAL A C 1
ATOM 1392 O O . VAL A 1 187 ? -11.387 -1.703 6.344 1.00 98.50 187 VAL A O 1
ATOM 1395 N N . ARG A 1 188 ? -12.024 0.063 5.102 1.00 98.50 188 ARG A N 1
ATOM 1396 C CA . ARG A 1 188 ? -11.755 -0.566 3.810 1.00 98.50 188 ARG A CA 1
ATOM 1397 C C . ARG A 1 188 ? -10.693 0.193 3.030 1.00 98.50 188 ARG A C 1
ATOM 1399 O O . ARG A 1 188 ? -10.848 1.379 2.734 1.00 98.50 188 ARG A O 1
ATOM 1406 N N . LEU A 1 189 ? -9.628 -0.519 2.678 1.00 98.44 189 LEU A N 1
ATOM 1407 C CA . LEU A 1 189 ? -8.549 -0.056 1.811 1.00 98.44 189 LEU A CA 1
ATOM 1408 C C . LEU A 1 189 ? -8.716 -0.722 0.454 1.00 98.44 189 LEU A C 1
ATOM 1410 O O . LEU A 1 189 ? -8.621 -1.943 0.355 1.00 98.44 189 LEU A O 1
ATOM 1414 N N . ARG A 1 190 ? -8.985 0.046 -0.596 1.00 97.12 190 ARG A N 1
ATOM 1415 C CA . ARG A 1 190 ? -9.287 -0.538 -1.904 1.00 97.12 190 ARG A CA 1
ATOM 1416 C C . ARG A 1 190 ? -8.857 0.341 -3.054 1.00 97.12 190 ARG A C 1
ATOM 1418 O O . ARG A 1 190 ? -8.525 1.514 -2.895 1.00 97.12 190 ARG A O 1
ATOM 1425 N N . THR A 1 191 ? -8.976 -0.231 -4.236 1.00 95.94 191 THR A N 1
ATOM 1426 C CA . THR A 1 191 ? -8.880 0.491 -5.497 1.00 95.94 191 THR A CA 1
ATOM 1427 C C . THR A 1 191 ? -10.262 0.840 -6.065 1.00 95.94 191 THR A C 1
ATOM 1429 O O . THR A 1 191 ? -11.301 0.291 -5.674 1.00 95.94 191 THR A O 1
ATOM 1432 N N . ALA A 1 192 ? -10.316 1.840 -6.941 1.00 93.62 192 ALA A N 1
ATOM 1433 C CA . ALA A 1 192 ? -11.517 2.230 -7.660 1.00 93.62 192 ALA A CA 1
ATOM 1434 C C . ALA A 1 192 ? -11.847 1.200 -8.745 1.00 93.62 192 ALA A C 1
ATOM 1436 O O . ALA A 1 192 ? -10.970 0.531 -9.278 1.00 93.62 192 ALA A O 1
ATOM 1437 N N . ARG A 1 193 ? -13.115 1.136 -9.171 1.00 86.69 193 ARG A N 1
ATOM 1438 C CA . ARG A 1 193 ? -13.522 0.255 -10.286 1.00 86.69 193 ARG A CA 1
ATOM 1439 C C . ARG A 1 193 ? -12.823 0.573 -11.610 1.00 86.69 193 ARG A C 1
ATOM 1441 O O . ARG A 1 193 ? -12.797 -0.266 -12.499 1.00 86.69 193 ARG A O 1
ATOM 1448 N N . THR A 1 194 ? -12.304 1.789 -11.755 1.00 86.75 194 THR A N 1
ATOM 1449 C CA . THR A 1 194 ? -11.518 2.228 -12.915 1.00 86.75 194 THR A CA 1
ATOM 1450 C C . THR A 1 194 ? -10.046 1.799 -12.842 1.00 86.75 194 THR A C 1
ATOM 1452 O O . THR A 1 194 ? -9.276 2.181 -13.722 1.00 86.75 194 THR A O 1
ATOM 1455 N N . GLY A 1 195 ? -9.666 1.045 -11.806 1.00 86.00 195 GLY A N 1
ATOM 1456 C CA . GLY A 1 195 ? -8.310 0.589 -11.519 1.00 86.00 195 GLY A CA 1
ATOM 1457 C C . GLY A 1 195 ? -7.595 1.457 -10.483 1.00 86.00 195 GLY A C 1
ATOM 1458 O O . GLY A 1 195 ? -7.939 2.627 -10.280 1.00 86.00 195 GLY A O 1
ATOM 1459 N N . GLY A 1 196 ? -6.600 0.865 -9.831 1.00 90.06 196 GLY A N 1
ATOM 1460 C CA . GLY A 1 196 ? -5.652 1.512 -8.934 1.00 90.06 196 GLY A CA 1
ATOM 1461 C C . GLY A 1 196 ? -4.437 2.137 -9.637 1.00 90.06 196 GLY A C 1
ATOM 1462 O O . GLY A 1 196 ? -4.466 2.440 -10.839 1.00 90.06 196 GLY A O 1
ATOM 1463 N N . PRO A 1 197 ? -3.336 2.337 -8.889 1.00 91.44 197 PRO A N 1
ATOM 1464 C CA . PRO A 1 197 ? -2.086 2.868 -9.418 1.00 91.44 197 PRO A CA 1
ATOM 1465 C C . PRO A 1 197 ? -1.554 2.024 -10.573 1.00 91.44 197 PRO A C 1
ATOM 1467 O O . PRO A 1 197 ? -1.531 0.798 -10.508 1.00 91.44 197 PRO A O 1
ATOM 1470 N N . ARG A 1 198 ? -1.084 2.688 -11.631 1.00 88.06 198 ARG A N 1
ATOM 1471 C CA . ARG A 1 198 ? -0.520 2.043 -12.825 1.00 88.06 198 ARG A CA 1
ATOM 1472 C C . ARG A 1 198 ? 0.738 2.753 -13.299 1.00 88.06 198 ARG A C 1
ATOM 1474 O O . ARG A 1 198 ? 0.892 3.960 -13.096 1.00 88.06 198 ARG A O 1
ATOM 1481 N N . ASN A 1 199 ? 1.603 2.022 -13.995 1.00 85.81 199 ASN A N 1
ATOM 1482 C CA . ASN A 1 199 ? 2.799 2.597 -14.600 1.00 85.81 199 ASN A CA 1
ATOM 1483 C C . ASN A 1 199 ? 2.429 3.458 -15.821 1.00 85.81 199 ASN A C 1
ATOM 1485 O O . ASN A 1 199 ? 2.110 2.936 -16.885 1.00 85.81 199 ASN A O 1
ATOM 1489 N N . ARG A 1 200 ? 2.498 4.786 -15.687 1.00 85.19 200 ARG A N 1
ATOM 1490 C CA . ARG A 1 200 ? 2.147 5.731 -16.765 1.00 85.19 200 ARG A CA 1
ATOM 1491 C C . ARG A 1 200 ? 3.184 5.821 -17.882 1.00 85.19 200 ARG A C 1
ATOM 1493 O O . ARG A 1 200 ? 2.863 6.337 -18.948 1.00 85.19 200 ARG A O 1
ATOM 1500 N N . LEU A 1 201 ? 4.397 5.311 -17.664 1.00 81.88 201 LEU A N 1
ATOM 1501 C CA . LEU A 1 201 ? 5.401 5.197 -18.723 1.00 81.88 201 LEU A CA 1
ATOM 1502 C C . LEU A 1 201 ? 5.000 4.116 -19.737 1.00 81.88 201 LEU A C 1
ATOM 1504 O O . LEU A 1 201 ? 5.410 4.157 -20.891 1.00 81.88 201 LEU A O 1
ATOM 1508 N N . VAL A 1 202 ? 4.145 3.174 -19.335 1.00 79.38 202 VAL A N 1
ATOM 1509 C CA . VAL A 1 202 ? 3.698 2.082 -20.191 1.00 79.38 202 VAL A CA 1
ATOM 1510 C C . VAL A 1 202 ? 2.260 2.312 -20.632 1.00 79.38 202 VAL A C 1
ATOM 1512 O O . VAL A 1 202 ? 1.319 2.209 -19.845 1.00 79.38 202 VAL A O 1
ATOM 1515 N N . ILE A 1 203 ? 2.069 2.616 -21.918 1.00 78.31 203 ILE A N 1
ATOM 1516 C CA . ILE A 1 203 ? 0.724 2.764 -22.487 1.00 78.31 203 ILE A CA 1
ATOM 1517 C C . ILE A 1 203 ? -0.009 1.428 -22.355 1.00 78.31 203 ILE A C 1
ATOM 1519 O O . ILE A 1 203 ? 0.450 0.407 -22.863 1.00 78.31 203 ILE A O 1
ATOM 1523 N N . GLY A 1 204 ? -1.157 1.449 -21.677 1.00 78.25 204 GLY A N 1
ATOM 1524 C CA . GLY A 1 204 ? -1.954 0.250 -21.429 1.00 78.25 204 GLY A CA 1
ATOM 1525 C C . GLY A 1 204 ? -1.404 -0.656 -20.327 1.00 78.25 204 GLY A C 1
ATOM 1526 O O . GLY A 1 204 ? -1.856 -1.794 -20.229 1.00 78.25 204 GLY A O 1
ATOM 1527 N N . ALA A 1 205 ? -0.457 -0.189 -19.500 1.00 79.69 205 ALA A N 1
ATOM 1528 C CA . ALA A 1 205 ? -0.080 -0.948 -18.315 1.00 79.69 205 ALA A CA 1
ATOM 1529 C C . ALA A 1 205 ? -1.301 -1.186 -17.413 1.00 79.69 205 ALA A C 1
ATOM 1531 O O . ALA A 1 205 ? -2.060 -0.242 -17.154 1.00 79.69 205 ALA A O 1
ATOM 1532 N N . PRO A 1 206 ? -1.464 -2.421 -16.918 1.00 83.31 206 PRO A N 1
ATOM 1533 C CA . PRO A 1 206 ? -2.505 -2.745 -15.958 1.00 83.31 206 PRO A CA 1
ATOM 1534 C C . PRO A 1 206 ? -2.286 -1.989 -14.643 1.00 83.31 206 PRO A C 1
ATOM 1536 O O . PRO A 1 206 ? -1.161 -1.598 -14.304 1.00 83.31 206 PRO A O 1
ATOM 1539 N N . SER A 1 207 ? -3.384 -1.751 -13.930 1.00 89.06 207 SER A N 1
ATOM 1540 C CA . SER A 1 207 ? -3.364 -1.269 -12.552 1.00 89.06 207 SER A CA 1
ATOM 1541 C C . SER A 1 207 ? -2.883 -2.353 -11.597 1.00 89.06 207 SER A C 1
ATOM 1543 O O . SER A 1 207 ? -2.918 -3.538 -11.912 1.00 89.06 207 SER A O 1
ATOM 1545 N N . ILE A 1 208 ? -2.408 -1.915 -10.435 1.00 89.62 208 ILE A N 1
ATOM 1546 C CA . ILE A 1 208 ? -2.287 -2.752 -9.247 1.00 89.62 208 ILE A CA 1
ATOM 1547 C C . ILE A 1 208 ? -3.588 -2.573 -8.469 1.00 89.62 208 ILE A C 1
ATOM 1549 O O . ILE A 1 208 ? -3.878 -1.458 -8.028 1.00 89.62 208 ILE A O 1
ATOM 1553 N N . ASP A 1 209 ? -4.340 -3.652 -8.298 1.00 92.44 209 ASP A N 1
ATOM 1554 C CA . ASP A 1 209 ? -5.662 -3.661 -7.692 1.00 92.44 209 ASP A CA 1
ATOM 1555 C C . ASP A 1 209 ? -5.689 -4.486 -6.398 1.00 92.44 209 ASP A C 1
ATOM 1557 O O . ASP A 1 209 ? -5.090 -5.555 -6.262 1.00 92.44 209 ASP A O 1
ATOM 1561 N N . TRP A 1 210 ? -6.384 -3.948 -5.399 1.00 95.19 210 TRP A N 1
ATOM 1562 C CA . TRP A 1 210 ? -6.620 -4.600 -4.114 1.00 95.19 210 TRP A CA 1
ATOM 1563 C C . TRP A 1 210 ? -7.937 -4.147 -3.489 1.00 95.19 210 TRP A C 1
ATOM 1565 O O . TRP A 1 210 ? -8.501 -3.105 -3.853 1.00 95.19 210 TRP A O 1
ATOM 1575 N N . ASP A 1 211 ? -8.398 -4.940 -2.524 1.00 97.00 211 ASP A N 1
ATOM 1576 C CA . ASP A 1 211 ? -9.583 -4.691 -1.713 1.00 97.00 211 ASP A CA 1
ATOM 1577 C C . ASP A 1 211 ? -9.453 -5.405 -0.357 1.00 97.00 211 ASP A C 1
ATOM 1579 O O . ASP A 1 211 ? -9.590 -6.626 -0.275 1.00 97.00 211 ASP A O 1
ATOM 1583 N N . PHE A 1 212 ? -9.158 -4.650 0.702 1.00 98.06 212 PHE A N 1
ATOM 1584 C CA . PHE A 1 212 ? -9.009 -5.143 2.071 1.00 98.06 212 PHE A CA 1
ATOM 1585 C C . PHE A 1 212 ? -10.064 -4.522 2.976 1.00 98.06 212 PHE A C 1
ATOM 1587 O O . PHE A 1 212 ? -10.112 -3.304 3.138 1.00 98.06 212 PHE A O 1
ATOM 1594 N N . GLY A 1 213 ? -10.865 -5.365 3.615 1.00 98.50 213 GLY A N 1
ATOM 1595 C CA . GLY A 1 213 ? -11.658 -5.025 4.786 1.00 98.50 213 GLY A CA 1
ATOM 1596 C C . GLY A 1 213 ? -10.890 -5.363 6.059 1.00 98.50 213 GLY A C 1
ATOM 1597 O O . GLY A 1 213 ? -10.368 -6.469 6.191 1.00 98.50 213 GLY A O 1
ATOM 1598 N N . ILE A 1 214 ? -10.812 -4.411 6.981 1.00 98.69 214 ILE A N 1
ATOM 1599 C CA . ILE A 1 214 ? -10.023 -4.513 8.207 1.00 98.69 214 ILE A CA 1
ATOM 1600 C C . ILE A 1 214 ? -10.931 -4.151 9.372 1.00 98.69 214 ILE A C 1
ATOM 1602 O O . ILE A 1 214 ? -11.410 -3.024 9.444 1.00 98.69 214 ILE A O 1
ATOM 1606 N N . THR A 1 215 ? -11.143 -5.090 10.285 1.00 98.75 215 THR A N 1
ATOM 1607 C CA . THR A 1 215 ? -11.879 -4.866 11.530 1.00 98.75 215 THR A CA 1
ATOM 1608 C C . THR A 1 215 ? -10.899 -4.863 12.690 1.00 98.75 215 THR A C 1
ATOM 1610 O O . THR A 1 215 ? -10.104 -5.795 12.816 1.00 98.75 215 THR A O 1
ATOM 1613 N N . ILE A 1 216 ? -10.976 -3.841 13.542 1.00 98.44 216 ILE A N 1
ATOM 1614 C CA . ILE A 1 216 ? -10.290 -3.784 14.836 1.00 98.44 216 ILE A CA 1
ATOM 1615 C C . ILE A 1 216 ? -11.335 -3.828 15.944 1.00 98.44 216 ILE A C 1
ATOM 1617 O O . ILE A 1 216 ? -12.308 -3.076 15.892 1.00 98.44 216 ILE A O 1
ATOM 1621 N N . ASP A 1 217 ? -11.116 -4.688 16.935 1.00 98.06 217 ASP A N 1
ATOM 1622 C CA . ASP A 1 217 ? -11.982 -4.849 18.105 1.00 98.06 217 ASP A CA 1
ATOM 1623 C C . ASP A 1 217 ? -11.164 -4.728 19.399 1.00 98.06 217 ASP A C 1
ATOM 1625 O O . ASP A 1 217 ? -10.241 -5.512 19.639 1.00 98.06 217 ASP A O 1
ATOM 1629 N N . THR A 1 218 ? -11.505 -3.738 20.223 1.00 97.00 218 THR A N 1
ATOM 1630 C CA . THR A 1 218 ? -10.884 -3.422 21.518 1.00 97.00 218 THR A CA 1
ATOM 1631 C C . THR A 1 218 ? -11.751 -3.820 22.715 1.00 97.00 218 THR A C 1
ATOM 1633 O O . THR A 1 218 ? -11.408 -3.494 23.848 1.00 97.00 218 THR A O 1
ATOM 1636 N N . SER A 1 219 ? -12.848 -4.561 22.509 1.00 96.62 219 SER A N 1
ATOM 1637 C CA . SER A 1 219 ? -13.752 -4.988 23.593 1.00 96.62 219 SER A CA 1
ATOM 1638 C C . SER A 1 219 ? -13.118 -5.972 24.589 1.00 96.62 219 SER A C 1
ATOM 1640 O O . SER A 1 219 ? -13.581 -6.110 25.725 1.00 96.62 219 SER A O 1
ATOM 1642 N N . GLY A 1 220 ? -12.070 -6.680 24.162 1.00 93.81 220 GLY A N 1
ATOM 1643 C CA . GLY A 1 220 ? -11.336 -7.653 24.963 1.00 93.81 220 GLY A CA 1
ATOM 1644 C C . GLY A 1 220 ? -10.195 -7.053 25.798 1.00 93.81 220 GLY A C 1
ATOM 1645 O O . GLY A 1 220 ? -9.846 -5.883 25.663 1.00 93.81 220 GLY A O 1
ATOM 1646 N N . PRO A 1 221 ? -9.547 -7.870 26.653 1.00 91.50 221 PRO A N 1
ATOM 1647 C CA . PRO A 1 221 ? -8.357 -7.445 27.398 1.00 91.50 221 PRO A CA 1
ATOM 1648 C C . PRO A 1 221 ? -7.158 -7.127 26.487 1.00 91.50 221 PRO A C 1
ATOM 1650 O O . PRO A 1 221 ? -6.283 -6.353 26.873 1.00 91.50 221 PRO A O 1
ATOM 1653 N N . GLU A 1 222 ? -7.121 -7.722 25.294 1.00 94.00 222 GLU A N 1
ATOM 1654 C CA . GLU A 1 222 ? -6.159 -7.438 24.233 1.00 94.00 222 GLU A CA 1
ATOM 1655 C C . GLU A 1 222 ? -6.930 -7.073 22.958 1.00 94.00 222 GLU A C 1
ATOM 1657 O O . GLU A 1 222 ? -7.883 -7.785 22.621 1.00 94.00 222 GLU A O 1
ATOM 1662 N N . PRO A 1 223 ? -6.529 -6.017 22.226 1.00 96.38 223 PRO A N 1
ATOM 1663 C CA . PRO A 1 223 ? -7.142 -5.702 20.946 1.00 96.38 223 PRO A CA 1
ATOM 1664 C C . PRO A 1 223 ? -6.936 -6.835 19.939 1.00 96.38 223 PRO A C 1
ATOM 1666 O O . PRO A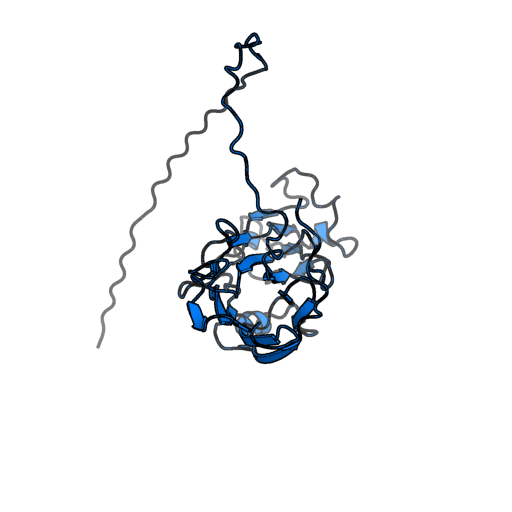 1 223 ? -5.854 -7.423 19.844 1.00 96.38 223 PRO A O 1
ATOM 1669 N N . THR A 1 224 ? -7.958 -7.113 19.142 1.00 97.75 224 THR A N 1
ATOM 1670 C CA . THR A 1 224 ? -7.916 -8.116 18.076 1.00 97.75 224 THR A CA 1
ATOM 1671 C C . THR A 1 224 ? -8.139 -7.474 16.717 1.00 97.75 224 THR A C 1
ATOM 1673 O O . THR A 1 224 ? -8.642 -6.354 16.607 1.00 97.75 224 THR A O 1
ATOM 1676 N N . TYR A 1 225 ? -7.730 -8.183 15.669 1.00 98.38 225 TYR A N 1
ATOM 1677 C CA . TYR A 1 225 ? -7.978 -7.773 14.298 1.00 98.38 225 TYR A CA 1
ATOM 1678 C C . TYR A 1 225 ? -8.466 -8.934 13.437 1.00 98.38 225 TYR A C 1
ATOM 1680 O O . TYR A 1 225 ? -8.081 -10.092 13.629 1.00 98.38 225 TYR A O 1
ATOM 1688 N N . GLU A 1 226 ? -9.246 -8.587 12.420 1.00 98.44 226 GLU A N 1
ATOM 1689 C CA . GLU A 1 226 ? -9.551 -9.431 11.272 1.00 98.44 226 GLU A CA 1
ATOM 1690 C C . GLU A 1 226 ? -9.262 -8.639 9.994 1.00 98.44 226 GLU A C 1
ATOM 1692 O O . GLU A 1 226 ? -9.734 -7.516 9.836 1.00 98.44 226 GLU A O 1
ATOM 1697 N N . VAL A 1 227 ? -8.494 -9.223 9.074 1.00 98.06 227 VAL A N 1
ATOM 1698 C CA . VAL A 1 227 ? -8.317 -8.687 7.722 1.00 98.06 227 VAL A CA 1
ATOM 1699 C C . VAL A 1 227 ? -8.824 -9.710 6.723 1.00 98.06 227 VAL A C 1
ATOM 1701 O O . VAL A 1 227 ? -8.341 -10.844 6.677 1.00 98.06 227 VAL A O 1
ATOM 1704 N N . VAL A 1 228 ? -9.775 -9.285 5.902 1.00 97.69 228 VAL A N 1
ATOM 1705 C CA . VAL A 1 228 ? -10.311 -10.039 4.770 1.00 97.69 228 VAL A CA 1
ATOM 1706 C C . VAL A 1 228 ? -9.992 -9.262 3.513 1.00 97.69 228 VAL A C 1
ATOM 1708 O O . VAL A 1 228 ? -10.243 -8.061 3.457 1.00 97.69 228 VAL A O 1
ATOM 1711 N N . GLY A 1 229 ? -9.493 -9.918 2.475 1.00 94.94 229 GLY A N 1
ATOM 1712 C CA . GLY A 1 229 ? -9.368 -9.208 1.216 1.00 94.94 229 GLY A CA 1
ATOM 1713 C C . GLY A 1 229 ? -8.819 -9.991 0.051 1.00 94.94 229 GLY A C 1
ATOM 1714 O O . GLY A 1 229 ? -8.691 -11.215 0.093 1.00 94.94 229 GLY A O 1
ATOM 1715 N N . ALA A 1 230 ? -8.556 -9.220 -0.994 1.00 92.56 230 ALA A N 1
ATOM 1716 C CA . ALA A 1 230 ? -8.209 -9.633 -2.338 1.00 92.56 230 ALA A CA 1
ATOM 1717 C C . ALA A 1 230 ? -7.094 -8.734 -2.884 1.00 92.56 230 ALA A C 1
ATOM 1719 O O . ALA A 1 230 ? -7.061 -7.531 -2.607 1.00 92.56 230 ALA A O 1
ATOM 1720 N N . TRP A 1 231 ? -6.191 -9.319 -3.665 1.00 88.88 231 TRP A N 1
ATOM 1721 C CA . TRP A 1 231 ? -5.149 -8.601 -4.397 1.00 88.88 231 TRP A CA 1
ATOM 1722 C C . TRP A 1 231 ? -4.617 -9.460 -5.551 1.00 88.88 231 TRP A C 1
ATOM 1724 O O . TRP A 1 231 ? -4.398 -10.658 -5.384 1.00 88.88 231 TRP A O 1
ATOM 1734 N N . ASP A 1 232 ? -4.355 -8.816 -6.687 1.00 84.94 232 ASP A N 1
ATOM 1735 C CA . ASP A 1 232 ? -3.689 -9.294 -7.909 1.00 84.94 232 ASP A CA 1
ATOM 1736 C C . ASP A 1 232 ? -2.429 -10.165 -7.749 1.00 84.94 232 ASP A C 1
ATOM 1738 O O . ASP A 1 232 ? -2.015 -10.812 -8.707 1.00 84.94 232 ASP A O 1
ATOM 1742 N N . GLY A 1 233 ? -1.744 -10.164 -6.601 1.00 86.56 233 GLY A N 1
ATOM 1743 C CA . GLY A 1 233 ? -0.575 -11.026 -6.366 1.00 86.56 233 GLY A CA 1
ATOM 1744 C C . GLY A 1 233 ? 0.727 -10.604 -7.073 1.00 86.56 233 GLY A C 1
ATOM 1745 O O . GLY A 1 233 ? 1.738 -11.303 -6.959 1.00 86.56 233 GLY A O 1
ATOM 1746 N N . TYR A 1 234 ? 0.729 -9.468 -7.777 1.00 86.50 234 TYR A N 1
ATOM 1747 C CA . TYR A 1 234 ? 1.931 -8.750 -8.210 1.00 86.50 234 TYR A CA 1
ATOM 1748 C C . TYR A 1 234 ? 1.726 -7.236 -7.998 1.00 86.50 234 TYR A C 1
ATOM 1750 O O . TYR A 1 234 ? 0.624 -6.752 -8.259 1.00 86.50 234 TYR A O 1
ATOM 1758 N N . PRO A 1 235 ? 2.727 -6.452 -7.546 1.00 91.38 235 PRO A N 1
ATOM 1759 C CA . PRO A 1 235 ? 4.100 -6.829 -7.184 1.00 91.38 235 PRO A CA 1
ATOM 1760 C C . PRO A 1 235 ? 4.181 -7.502 -5.792 1.00 91.38 235 PRO A C 1
ATOM 1762 O O . PRO A 1 235 ? 3.423 -8.422 -5.528 1.00 91.38 235 PRO A O 1
ATOM 1765 N N . ALA A 1 236 ? 5.1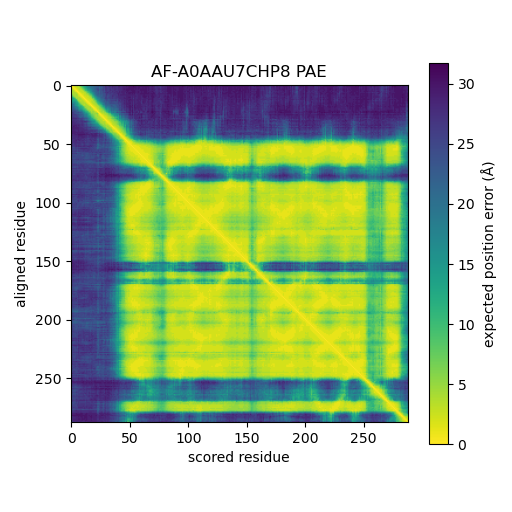18 -7.159 -4.907 1.00 93.88 236 ALA A N 1
ATOM 1766 C CA . ALA A 1 236 ? 5.010 -7.526 -3.489 1.00 93.88 236 ALA A CA 1
ATOM 1767 C C . ALA A 1 236 ? 4.109 -6.533 -2.762 1.00 93.88 236 ALA A C 1
ATOM 1769 O O . ALA A 1 236 ? 3.916 -5.411 -3.228 1.00 93.88 236 ALA A O 1
ATOM 1770 N N . ALA A 1 237 ? 3.570 -6.933 -1.616 1.00 96.00 237 ALA A N 1
ATOM 1771 C CA . ALA A 1 237 ? 2.822 -6.045 -0.748 1.00 96.00 237 ALA A CA 1
ATOM 1772 C C . ALA A 1 237 ? 2.742 -6.588 0.661 1.00 96.00 237 ALA A C 1
ATOM 1774 O O . ALA A 1 237 ? 2.951 -7.770 0.948 1.00 96.00 237 ALA A O 1
ATOM 1775 N N . GLU A 1 238 ? 2.448 -5.653 1.538 1.00 97.81 238 GLU A N 1
ATOM 1776 C CA . GLU A 1 238 ? 2.507 -5.808 2.967 1.00 97.81 238 GLU A CA 1
ATOM 1777 C C . GLU A 1 238 ? 1.447 -4.934 3.617 1.00 97.81 238 GLU A C 1
ATOM 1779 O O . GLU A 1 238 ? 1.165 -3.826 3.158 1.00 97.81 238 GLU A O 1
ATOM 1784 N N . LEU A 1 239 ? 0.865 -5.456 4.690 1.00 98.44 239 LEU A N 1
ATOM 1785 C CA . LEU A 1 239 ? -0.071 -4.747 5.540 1.00 98.44 239 LEU A CA 1
ATOM 1786 C C . LEU A 1 239 ? 0.409 -4.865 6.982 1.00 98.44 239 LEU A C 1
ATOM 1788 O O . LEU A 1 239 ? 0.715 -5.964 7.461 1.00 98.44 239 LEU A O 1
ATOM 1792 N N . TYR A 1 240 ? 0.469 -3.726 7.660 1.00 98.50 240 TYR A N 1
ATOM 1793 C CA . TYR A 1 240 ? 0.832 -3.612 9.064 1.00 98.50 240 TYR A CA 1
ATOM 1794 C C . TYR A 1 240 ? -0.270 -2.907 9.838 1.00 98.50 240 TYR A C 1
ATOM 1796 O O . TYR A 1 240 ? -0.903 -1.988 9.323 1.00 98.50 240 TYR A O 1
ATOM 1804 N N . ILE A 1 241 ? -0.431 -3.297 11.099 1.00 97.94 241 ILE A N 1
ATOM 1805 C CA . ILE A 1 241 ? -1.266 -2.602 12.080 1.00 97.94 241 ILE A CA 1
ATOM 1806 C C . ILE A 1 241 ? -0.371 -2.300 13.277 1.00 97.94 241 ILE A C 1
ATOM 1808 O O . ILE A 1 241 ? 0.216 -3.215 13.847 1.00 97.94 241 ILE A O 1
ATOM 1812 N N . ASN A 1 242 ? -0.180 -1.023 13.616 1.00 96.44 242 ASN A N 1
ATOM 1813 C CA . ASN A 1 242 ? 0.771 -0.585 14.647 1.00 96.44 242 ASN A CA 1
ATOM 1814 C C . ASN A 1 242 ? 2.164 -1.219 14.483 1.00 96.44 242 ASN A C 1
ATO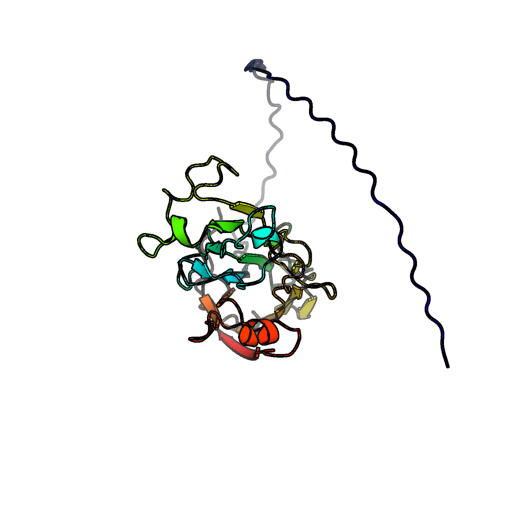M 1816 O O . ASN A 1 242 ? 2.778 -1.687 15.440 1.00 96.44 242 ASN A O 1
ATOM 1820 N N . ARG A 1 243 ? 2.666 -1.244 13.237 1.00 97.06 243 ARG A N 1
ATOM 1821 C CA . ARG A 1 243 ? 3.954 -1.850 12.838 1.00 97.06 243 ARG A CA 1
ATOM 1822 C C . ARG A 1 243 ? 4.030 -3.378 12.988 1.00 97.06 243 ARG A C 1
ATOM 1824 O O . ARG A 1 243 ? 5.050 -3.963 12.629 1.00 97.06 243 ARG A O 1
ATOM 1831 N N . GLN A 1 244 ? 2.983 -4.044 13.471 1.00 97.12 244 GLN A N 1
ATOM 1832 C CA . GLN A 1 244 ? 2.892 -5.501 13.482 1.00 97.12 244 GLN A CA 1
ATOM 1833 C C . GLN A 1 244 ? 2.477 -5.989 12.086 1.00 97.12 244 GLN A C 1
ATOM 1835 O O . GLN A 1 244 ? 1.445 -5.541 11.584 1.00 97.12 244 GLN A O 1
ATOM 1840 N N . PRO A 1 245 ? 3.251 -6.875 11.430 1.00 96.88 245 PRO A N 1
ATOM 1841 C CA . PRO A 1 245 ? 2.868 -7.415 10.131 1.00 96.88 245 PRO A CA 1
ATOM 1842 C C . PRO A 1 245 ? 1.639 -8.310 10.284 1.00 96.88 245 PRO A C 1
ATOM 1844 O O . PRO A 1 245 ? 1.648 -9.230 11.102 1.00 96.88 245 PRO A O 1
ATOM 1847 N N . VAL A 1 246 ? 0.609 -8.065 9.477 1.00 96.44 246 VAL A N 1
ATOM 1848 C CA . VAL A 1 246 ? -0.613 -8.890 9.455 1.00 96.44 246 VAL A CA 1
ATOM 1849 C C . VAL A 1 246 ? -0.796 -9.618 8.128 1.00 96.44 246 VAL A C 1
ATOM 1851 O O . VAL A 1 246 ? -1.373 -10.702 8.089 1.00 96.44 246 VAL A O 1
ATOM 1854 N N . PHE A 1 247 ? -0.252 -9.062 7.043 1.00 96.06 247 PHE A N 1
ATOM 1855 C CA . PHE A 1 247 ? -0.249 -9.681 5.725 1.00 96.06 247 PHE A CA 1
ATOM 1856 C C . PHE A 1 247 ? 1.042 -9.337 4.978 1.00 96.06 247 PHE A C 1
ATOM 1858 O O . PHE A 1 247 ? 1.524 -8.205 5.035 1.00 96.06 247 PHE A O 1
ATOM 1865 N N . ARG A 1 248 ? 1.608 -10.324 4.283 1.00 95.56 248 ARG A N 1
ATOM 1866 C CA . ARG A 1 248 ? 2.770 -10.184 3.401 1.00 95.56 248 ARG A CA 1
ATOM 1867 C C . ARG A 1 248 ? 2.602 -11.146 2.237 1.00 95.56 248 ARG A C 1
ATOM 1869 O O . ARG A 1 248 ? 2.352 -12.328 2.461 1.00 95.56 248 ARG A O 1
ATOM 1876 N N . SER A 1 249 ? 2.797 -10.660 1.021 1.00 92.62 249 SER A N 1
ATOM 1877 C CA . SER A 1 249 ? 2.893 -11.508 -0.162 1.00 92.62 249 SER A CA 1
ATOM 1878 C C . SER A 1 249 ? 4.111 -11.111 -0.971 1.00 92.62 249 SER A C 1
ATOM 1880 O O . SER A 1 249 ? 4.338 -9.929 -1.244 1.00 92.62 249 SER A O 1
ATOM 1882 N N . THR A 1 250 ? 4.901 -12.110 -1.346 1.00 88.88 250 THR A N 1
ATOM 1883 C CA . THR A 1 250 ? 5.918 -11.961 -2.376 1.00 88.88 250 THR A CA 1
ATOM 1884 C C . THR A 1 250 ? 5.323 -12.403 -3.707 1.00 88.88 250 THR A C 1
ATOM 1886 O O . THR A 1 250 ? 4.667 -13.448 -3.773 1.00 88.88 250 THR A O 1
ATOM 1889 N N . PRO A 1 251 ? 5.598 -11.685 -4.805 1.00 75.94 251 PRO A N 1
ATOM 1890 C CA . PRO A 1 251 ? 5.471 -12.304 -6.102 1.00 75.94 251 PRO A CA 1
ATOM 1891 C C . PRO A 1 251 ? 6.475 -13.462 -6.069 1.00 75.94 251 PRO A C 1
ATOM 1893 O O . PRO A 1 251 ? 7.623 -13.264 -5.671 1.00 75.94 251 PRO A O 1
ATOM 1896 N N . GLY A 1 252 ? 6.049 -14.693 -6.369 1.00 66.50 252 GLY A N 1
ATOM 1897 C CA . GLY A 1 252 ? 6.968 -15.842 -6.406 1.00 66.50 252 GLY A CA 1
ATOM 1898 C C . GLY A 1 252 ? 8.130 -15.630 -7.400 1.00 66.50 252 GLY A C 1
ATOM 1899 O O . GLY A 1 252 ? 8.327 -14.532 -7.909 1.00 66.50 252 GLY A O 1
ATOM 1900 N N . ASN A 1 253 ? 8.873 -16.681 -7.770 1.00 48.44 253 ASN A N 1
ATOM 1901 C CA . ASN A 1 253 ? 9.976 -16.619 -8.761 1.00 48.44 253 ASN A CA 1
ATOM 1902 C C . ASN A 1 253 ? 9.527 -16.279 -10.211 1.00 48.44 253 ASN A C 1
ATOM 1904 O O . ASN A 1 253 ? 9.931 -16.935 -11.165 1.00 48.44 253 ASN A O 1
ATOM 1908 N N . ARG A 1 254 ? 8.636 -15.307 -10.408 1.00 51.66 254 ARG A N 1
ATOM 1909 C CA . ARG A 1 254 ? 7.881 -15.057 -11.637 1.00 51.66 254 ARG A CA 1
ATOM 1910 C C . ARG A 1 254 ? 8.080 -13.649 -12.234 1.00 51.66 254 ARG A C 1
ATOM 1912 O O . ARG A 1 254 ? 7.077 -13.026 -12.577 1.00 51.66 254 ARG A O 1
ATOM 1919 N N . PRO A 1 255 ? 9.297 -13.094 -12.390 1.00 44.16 255 PRO A N 1
ATOM 1920 C CA . PRO A 1 255 ? 9.461 -11.938 -13.259 1.00 44.16 255 PRO A CA 1
ATOM 1921 C C . PRO A 1 255 ? 9.759 -12.378 -14.704 1.00 44.16 255 PRO A C 1
ATOM 1923 O O . PRO A 1 255 ? 10.740 -13.072 -14.960 1.00 44.16 255 PRO A O 1
ATOM 1926 N N . GLY A 1 256 ? 8.974 -11.884 -15.667 1.00 47.22 256 GLY A N 1
ATOM 1927 C CA . GLY A 1 256 ? 9.558 -11.466 -16.948 1.00 47.22 256 GLY A CA 1
ATOM 1928 C C . GLY A 1 256 ? 9.150 -12.167 -18.247 1.00 47.22 256 GLY A C 1
ATOM 1929 O O . GLY A 1 256 ? 9.780 -11.873 -19.264 1.00 47.22 256 GLY A O 1
ATOM 1930 N N . SER A 1 257 ? 8.129 -13.028 -18.301 1.00 46.59 257 SER A N 1
ATOM 1931 C CA . SER A 1 257 ? 7.589 -13.486 -19.595 1.00 46.59 257 SER A CA 1
ATOM 1932 C C . SER A 1 257 ? 6.361 -12.669 -20.023 1.00 46.59 257 SER A C 1
ATOM 1934 O O . SER A 1 257 ? 5.592 -12.195 -19.196 1.00 46.59 257 SER A O 1
ATOM 1936 N N . PHE A 1 258 ? 6.119 -12.516 -21.330 1.00 44.94 258 PHE A N 1
ATOM 1937 C CA . PHE A 1 258 ? 4.889 -11.889 -21.853 1.00 44.94 258 PHE A CA 1
ATOM 1938 C C . PHE A 1 258 ? 3.610 -12.632 -21.398 1.00 44.94 258 PHE A C 1
ATOM 1940 O O . PHE A 1 258 ? 2.540 -12.041 -21.298 1.00 44.94 258 PHE A O 1
ATOM 1947 N N . VAL A 1 259 ? 3.729 -13.915 -21.037 1.00 45.31 259 VAL A N 1
ATOM 1948 C CA . VAL A 1 259 ? 2.654 -14.711 -20.419 1.00 45.31 259 VAL A CA 1
ATOM 1949 C C . VAL A 1 259 ? 2.382 -14.271 -18.970 1.00 45.31 259 VAL A C 1
ATOM 1951 O O . VAL A 1 259 ? 1.279 -14.463 -18.469 1.00 45.31 259 VAL A O 1
ATOM 1954 N N . ASP A 1 260 ? 3.334 -13.617 -18.300 1.00 51.31 260 ASP A N 1
ATOM 1955 C CA . ASP A 1 260 ? 3.131 -12.995 -16.984 1.00 51.31 260 ASP A CA 1
ATOM 1956 C C . ASP A 1 260 ? 2.396 -11.650 -17.080 1.00 51.31 260 ASP A C 1
ATOM 1958 O O . ASP A 1 260 ? 1.715 -11.262 -16.138 1.00 51.31 260 ASP A O 1
ATOM 1962 N N . LEU A 1 261 ? 2.426 -10.989 -18.241 1.00 51.69 261 LEU A N 1
ATOM 1963 C CA . LEU A 1 261 ? 1.593 -9.814 -18.530 1.00 51.69 261 LEU A CA 1
ATOM 1964 C C . LEU A 1 261 ? 0.098 -10.175 -18.558 1.00 51.69 261 LEU A C 1
ATOM 1966 O O . LEU A 1 261 ? -0.727 -9.392 -18.101 1.00 51.69 261 LEU A O 1
ATOM 1970 N N . LEU A 1 262 ? -0.247 -11.393 -19.002 1.00 49.12 262 LEU A N 1
ATOM 1971 C CA . LEU A 1 262 ? -1.614 -11.924 -18.901 1.00 49.12 262 LEU A CA 1
ATOM 1972 C C . LEU A 1 262 ? -2.049 -12.154 -17.446 1.00 49.12 262 LEU A C 1
ATOM 1974 O O . LEU A 1 262 ? -3.243 -12.162 -17.169 1.00 49.12 262 LEU A O 1
ATOM 1978 N N . LYS A 1 263 ? -1.104 -12.320 -16.511 1.00 48.34 263 LYS A N 1
ATOM 1979 C CA . LYS A 1 263 ? -1.403 -12.491 -15.079 1.00 48.34 263 LYS A CA 1
ATOM 1980 C C . LYS A 1 263 ? -1.696 -11.173 -14.367 1.00 48.34 263 LYS A C 1
ATOM 1982 O O . LYS A 1 263 ? -2.253 -11.197 -13.279 1.00 48.34 263 LYS A O 1
ATOM 1987 N N . LEU A 1 264 ? -1.342 -10.054 -14.998 1.00 48.91 264 LEU A N 1
ATOM 1988 C CA . LEU A 1 264 ? -1.750 -8.712 -14.596 1.00 48.91 264 LEU A CA 1
ATOM 1989 C C . LEU A 1 264 ? -3.123 -8.329 -15.178 1.00 48.91 264 LEU A C 1
ATOM 1991 O O . LEU A 1 264 ? -3.578 -7.204 -14.995 1.00 48.91 264 LEU A O 1
ATOM 1995 N N . LEU A 1 265 ? -3.777 -9.227 -15.929 1.00 49.25 265 LEU A N 1
ATOM 1996 C CA . LEU A 1 265 ? -5.169 -9.021 -16.305 1.00 49.25 265 LEU A CA 1
ATOM 1997 C C . LEU A 1 265 ? -6.062 -9.253 -15.075 1.00 49.25 265 LEU A C 1
ATOM 1999 O O . LEU A 1 265 ? -5.836 -10.225 -14.342 1.00 49.25 265 LEU A O 1
ATOM 2003 N N . PRO A 1 266 ? -7.100 -8.420 -14.875 1.00 45.22 266 PRO A N 1
ATOM 2004 C CA . PRO A 1 266 ? -8.028 -8.570 -13.761 1.00 45.22 266 PRO A CA 1
ATOM 2005 C C . PRO A 1 266 ? -8.561 -10.006 -13.649 1.00 45.22 266 PRO A C 1
ATOM 2007 O O . PRO A 1 266 ? -9.101 -10.554 -14.613 1.00 45.22 266 PRO A O 1
ATOM 2010 N N . GLY A 1 267 ? -8.412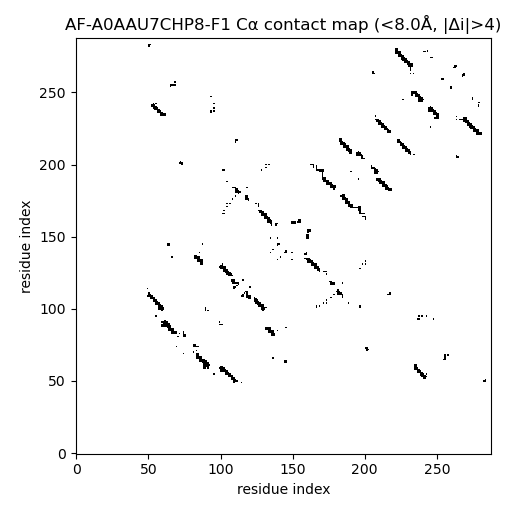 -10.613 -12.467 1.00 47.88 267 GLY A N 1
ATOM 2011 C CA . GLY A 1 267 ? -8.943 -11.943 -12.142 1.00 47.88 267 GLY A CA 1
ATOM 2012 C C . GLY A 1 267 ? -7.993 -13.133 -12.330 1.00 47.88 267 GLY A C 1
ATOM 2013 O O . GLY A 1 267 ? -8.384 -14.253 -12.010 1.00 47.88 267 GLY A O 1
ATOM 2014 N N . TYR A 1 268 ? -6.757 -12.939 -12.807 1.00 52.28 268 TYR A N 1
ATOM 2015 C CA . TYR A 1 268 ? -5.835 -14.064 -13.049 1.00 52.28 268 TYR A CA 1
ATOM 2016 C C . TYR A 1 268 ? -5.059 -14.529 -11.800 1.00 52.28 268 TYR A C 1
ATOM 2018 O O . TYR A 1 268 ? -4.608 -15.675 -11.738 1.00 52.28 268 TYR A O 1
ATOM 2026 N N . ALA A 1 269 ? -4.903 -13.663 -10.798 1.00 57.34 269 ALA A N 1
ATOM 2027 C CA . ALA A 1 269 ? -4.202 -13.965 -9.550 1.00 57.34 269 ALA A CA 1
ATOM 2028 C C . ALA A 1 269 ? -4.858 -13.267 -8.344 1.00 57.34 269 ALA A C 1
ATOM 2030 O O . ALA A 1 269 ? -4.170 -12.772 -7.457 1.00 57.34 269 ALA A O 1
ATOM 2031 N N . ASP A 1 270 ? -6.198 -13.253 -8.315 1.00 68.56 270 ASP A N 1
ATOM 2032 C CA . ASP A 1 270 ? -6.977 -12.746 -7.180 1.00 68.56 270 ASP A CA 1
ATOM 2033 C C . ASP A 1 270 ? -6.703 -13.611 -5.938 1.00 68.56 270 ASP A C 1
ATOM 2035 O O . ASP A 1 270 ? -7.288 -14.680 -5.729 1.00 68.56 270 ASP A O 1
ATOM 2039 N N . THR A 1 271 ? -5.722 -13.184 -5.148 1.00 78.62 271 THR A N 1
ATOM 2040 C CA . THR A 1 271 ? -5.286 -13.891 -3.953 1.00 78.62 271 THR A CA 1
ATOM 2041 C C . THR A 1 271 ? -6.207 -13.472 -2.826 1.00 78.62 271 THR A C 1
ATOM 2043 O O . THR A 1 271 ? -6.078 -12.379 -2.276 1.00 78.62 271 THR A O 1
ATOM 2046 N N . ARG A 1 272 ? -7.157 -14.343 -2.489 1.00 87.12 272 ARG A N 1
ATOM 2047 C CA . ARG A 1 272 ? -8.084 -14.108 -1.383 1.00 87.12 272 ARG A CA 1
ATOM 2048 C C . ARG A 1 272 ? -7.535 -14.675 -0.095 1.00 87.12 272 ARG A C 1
ATOM 2050 O O . ARG A 1 272 ? -7.042 -15.803 -0.071 1.00 87.12 272 ARG A O 1
ATOM 2057 N N . PHE A 1 273 ? -7.663 -13.919 0.982 1.00 89.31 273 PHE A N 1
ATOM 2058 C CA . PHE A 1 273 ? -7.226 -14.368 2.294 1.00 89.31 273 PHE A CA 1
ATOM 2059 C C . PHE A 1 273 ? -8.114 -13.828 3.407 1.00 89.31 273 PHE A C 1
ATOM 2061 O O . PHE A 1 273 ? -8.820 -12.830 3.259 1.00 89.31 273 PHE A O 1
ATOM 2068 N N . VAL A 1 274 ? -8.033 -14.522 4.537 1.00 95.50 274 VAL A N 1
ATOM 2069 C CA . VAL A 1 274 ? -8.540 -14.079 5.829 1.00 95.50 274 VAL A CA 1
ATOM 2070 C C . VAL A 1 274 ? -7.418 -14.297 6.831 1.00 95.50 274 VAL A C 1
ATOM 2072 O O . VAL A 1 274 ? -6.890 -15.404 6.931 1.00 95.50 274 VAL A O 1
ATOM 2075 N N . THR A 1 275 ? -7.045 -13.255 7.559 1.00 95.88 275 THR A N 1
ATOM 2076 C CA . THR A 1 275 ? -6.077 -13.330 8.656 1.00 95.88 275 THR A CA 1
ATOM 2077 C C . THR A 1 275 ? -6.688 -12.718 9.906 1.00 95.88 275 THR A C 1
ATOM 2079 O O . THR A 1 275 ? -7.453 -11.757 9.832 1.00 95.88 275 THR A O 1
ATOM 2082 N N . ARG A 1 276 ? -6.396 -13.320 11.055 1.00 97.50 276 ARG A N 1
ATOM 2083 C CA . ARG A 1 276 ? -6.906 -12.916 12.365 1.00 97.50 276 ARG A CA 1
ATOM 2084 C C . ARG A 1 276 ? -5.778 -12.992 13.373 1.00 97.50 276 ARG A C 1
ATOM 2086 O O . ARG A 1 276 ? -4.932 -13.882 13.279 1.00 97.50 276 ARG A O 1
ATOM 2093 N N . GLY A 1 277 ? -5.799 -12.119 14.365 1.00 95.75 277 GLY A N 1
ATOM 2094 C CA . GLY A 1 277 ? -4.838 -12.189 15.455 1.00 95.75 277 GLY A CA 1
ATOM 2095 C C . GLY A 1 277 ? -5.116 -11.190 16.561 1.00 95.75 277 GLY A C 1
ATOM 2096 O O . GLY A 1 277 ? -6.081 -10.430 16.516 1.00 95.75 277 GLY A O 1
ATOM 2097 N N . THR A 1 278 ? -4.238 -11.199 17.555 1.00 95.88 278 THR A N 1
ATOM 2098 C CA . THR A 1 278 ? -4.166 -10.173 18.592 1.00 95.88 278 THR A CA 1
ATOM 2099 C C . THR A 1 278 ? -3.115 -9.135 18.208 1.00 95.88 278 THR A C 1
ATOM 2101 O O . THR A 1 278 ? -2.096 -9.442 17.571 1.00 95.88 278 THR A O 1
ATOM 2104 N N . LEU A 1 279 ? -3.374 -7.882 18.563 1.00 92.81 279 LEU A N 1
ATOM 2105 C CA . LEU A 1 279 ? -2.398 -6.809 18.469 1.00 92.81 279 LEU A CA 1
ATOM 2106 C C . LEU A 1 279 ? -1.646 -6.769 19.789 1.00 92.81 279 LEU A C 1
ATOM 2108 O O . LEU A 1 279 ? -2.251 -6.695 20.857 1.00 92.81 279 LEU A O 1
ATOM 2112 N N . ASN A 1 280 ? -0.316 -6.835 19.722 1.00 83.25 280 ASN A N 1
ATOM 2113 C CA . ASN A 1 280 ? 0.493 -6.760 20.929 1.00 83.25 280 ASN A CA 1
ATOM 2114 C C . ASN A 1 280 ? 0.207 -5.426 21.627 1.00 83.25 280 ASN A C 1
ATOM 2116 O O . ASN A 1 280 ? 0.597 -4.372 21.125 1.00 83.25 280 ASN A O 1
ATOM 2120 N N . GLY A 1 281 ? -0.439 -5.493 22.794 1.00 54.19 281 GLY A N 1
ATOM 2121 C CA . GLY A 1 281 ? -0.866 -4.366 23.624 1.00 54.19 281 GLY A CA 1
ATOM 2122 C C . GLY A 1 281 ? 0.275 -3.554 24.241 1.00 54.19 281 GLY A C 1
ATOM 2123 O O . GLY A 1 281 ? 0.161 -3.070 25.369 1.00 54.19 281 GLY A O 1
ATOM 2124 N N . LYS A 1 282 ? 1.390 -3.354 23.528 1.00 50.47 282 LYS A N 1
ATOM 2125 C CA . LYS A 1 282 ? 2.277 -2.228 23.809 1.00 50.47 282 LYS A CA 1
ATOM 2126 C C . LYS A 1 282 ? 1.522 -0.964 23.406 1.00 50.47 282 LYS A C 1
ATOM 2128 O O . LYS A 1 282 ? 1.728 -0.441 22.315 1.00 50.47 282 LYS A O 1
ATOM 2133 N N . ARG A 1 283 ? 0.630 -0.524 24.307 1.00 47.38 283 ARG A N 1
ATOM 2134 C CA . ARG A 1 283 ? -0.017 0.794 24.324 1.00 47.38 283 ARG A CA 1
ATOM 2135 C C . ARG A 1 283 ? 0.978 1.803 23.766 1.00 47.38 283 ARG A C 1
ATOM 2137 O O . ARG A 1 283 ? 2.092 1.894 24.287 1.00 47.38 283 ARG A O 1
ATOM 2144 N N . GLY A 1 284 ? 0.597 2.431 22.658 1.00 40.72 284 GLY A N 1
ATOM 2145 C CA . GLY A 1 284 ? 1.491 3.148 21.761 1.00 40.72 284 GLY A CA 1
ATOM 2146 C C . GLY A 1 284 ? 2.457 4.100 22.463 1.00 40.72 284 GLY A C 1
ATOM 2147 O O . GLY A 1 284 ? 2.208 4.612 23.558 1.00 40.72 284 GLY A O 1
ATOM 2148 N N . ALA A 1 285 ? 3.580 4.347 21.790 1.00 40.56 285 ALA A N 1
ATOM 2149 C CA . ALA A 1 285 ? 4.439 5.477 22.098 1.00 40.56 285 ALA A CA 1
ATOM 2150 C C . ALA A 1 285 ? 3.567 6.731 22.273 1.00 40.56 285 ALA A C 1
ATOM 2152 O O . ALA A 1 285 ? 2.776 7.061 21.391 1.00 40.56 285 ALA A O 1
ATOM 2153 N N . ARG A 1 286 ? 3.694 7.398 23.429 1.00 36.00 286 ARG A N 1
ATOM 2154 C CA . ARG A 1 286 ? 3.054 8.692 23.686 1.00 36.00 286 ARG A CA 1
ATOM 2155 C C . ARG A 1 286 ? 3.436 9.639 22.550 1.00 36.00 286 ARG A C 1
ATOM 2157 O O . ARG A 1 286 ? 4.605 10.001 22.436 1.00 36.00 286 ARG A O 1
ATOM 2164 N N . ILE A 1 287 ? 2.466 10.019 21.728 1.00 38.28 287 ILE A N 1
ATOM 2165 C CA . ILE A 1 287 ? 2.600 11.192 20.872 1.00 38.28 287 ILE A CA 1
ATOM 2166 C C . ILE A 1 287 ? 2.430 12.385 21.821 1.00 38.28 287 ILE A C 1
ATOM 2168 O O . ILE A 1 287 ? 1.379 12.524 22.448 1.00 38.28 287 ILE A O 1
ATOM 2172 N N . TRP A 1 288 ? 3.519 13.127 22.032 1.00 37.06 288 TRP A N 1
ATOM 2173 C CA . TRP A 1 288 ? 3.557 14.358 22.828 1.00 37.06 288 TRP A CA 1
ATOM 2174 C C . TRP A 1 288 ? 3.092 15.548 21.997 1.00 37.06 288 TRP A C 1
ATOM 2176 O O . TRP A 1 288 ? 3.456 15.586 20.799 1.00 37.06 288 TRP A O 1
#

Secondary structure (DSSP, 8-state):
----------------------------PPPPP---PPP-----TTPPPPP-EEEEEEEE--SSEEEPPSS-GGGGSS-SSPPPEEEE-----S-TT-S--SEEEEEEE---TTT-SS-B-TT--EEEE-EEEEEEHHHHTTTSS--TTTT-S-TTSSSSEEEEEEPP-TTEEEPPPEEEETTEEEEEEEE-TT-S-B-TTSTTPPBP-EEEEEEEE-SSSS-EEEEEEEE---SEEEEEETTEEEEEE---S----HHHHGGGSTTSS-EEEEEEEE----------

Nearest PDB structures (foldseek):
  6eus-assembly2_F  TM=1.831E-01  e=6.413E+00  Acinetobacter baumannii
  5dl7-assembly1_A  TM=1.363E-01  e=4.385E+00  Acinetobacter baumannii AB307-0294
  3sy9-assembly4_D  TM=1.601E-01  e=6.074E+00  Pseudomonas aeruginosa

Radius of gyration: 24.52 Å; Cα contacts (8 Å, |Δi|>4): 565; chains: 1; bounding box: 54×60×74 Å

Organism: NCBI:txid3120278

Solvent-accessible surface area (backbone atoms only — not comparabl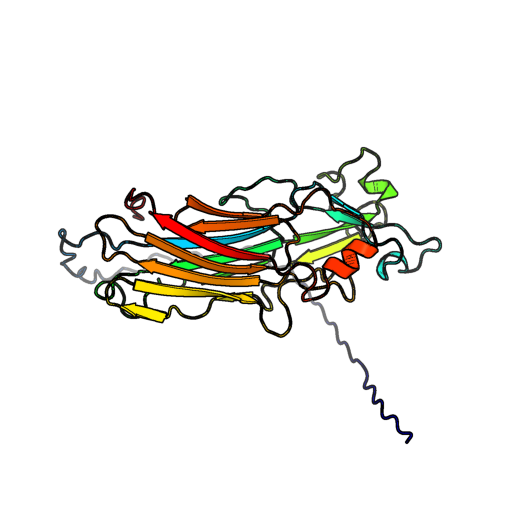e to full-atom values): 17228 Å² total; per-residue (Å²): 140,90,81,89,85,88,83,87,86,82,90,86,87,82,88,81,87,80,89,76,91,80,78,92,76,87,80,85,77,76,89,74,87,77,78,82,72,79,76,85,87,77,80,66,89,78,68,75,80,83,67,73,44,44,36,40,38,38,30,31,38,52,46,50,56,47,69,47,65,87,84,38,76,75,26,55,74,81,44,88,75,62,54,48,36,27,29,55,38,48,56,44,76,96,57,93,82,56,91,63,32,51,33,35,41,37,39,32,32,22,35,40,36,91,83,32,81,58,23,60,45,86,86,38,71,46,68,42,38,23,73,42,40,32,24,37,33,81,53,35,38,71,88,71,53,70,54,72,78,42,58,73,75,61,80,64,77,77,65,30,33,70,48,76,41,68,23,52,44,56,33,58,44,72,54,77,46,42,69,78,48,64,28,20,28,32,37,38,46,30,39,37,98,90,34,17,41,38,55,81,85,41,89,86,47,56,44,47,46,42,39,36,43,37,38,40,35,52,80,52,101,52,34,33,40,39,40,38,34,38,27,43,58,56,56,23,37,39,30,26,49,70,82,42,79,72,46,76,48,70,47,68,103,72,85,76,52,78,74,51,58,58,38,53,39,92,79,63,34,61,48,70,51,75,43,72,51,73,48,82,77,71,72,70,82,83,83,127